Protein AF-A0A397F4G4-F1 (afdb_monomer_lite)

Organism: Aphanomyces astaci (NCBI:txid112090)

Structure (mmCIF, N/CA/C/O backbone):
data_AF-A0A397F4G4-F1
#
_entry.id   AF-A0A397F4G4-F1
#
loop_
_atom_site.group_PDB
_atom_site.id
_atom_site.type_symbol
_atom_site.label_atom_id
_atom_site.label_alt_id
_atom_site.label_comp_id
_atom_site.label_asym_id
_atom_site.label_entity_id
_atom_site.label_seq_id
_atom_site.pdbx_PDB_ins_code
_atom_site.Cartn_x
_atom_site.Cartn_y
_atom_site.Cartn_z
_atom_site.occupancy
_atom_site.B_iso_or_equiv
_atom_site.auth_seq_id
_atom_site.auth_comp_id
_atom_site.auth_asym_id
_atom_site.auth_atom_id
_atom_site.pdbx_PDB_model_num
ATOM 1 N N . MET A 1 1 ? -14.788 5.099 -4.971 1.00 50.16 1 MET A N 1
ATOM 2 C CA . MET A 1 1 ? -13.494 4.559 -4.481 1.00 50.16 1 MET A CA 1
ATOM 3 C C . MET A 1 1 ? -12.519 5.654 -4.069 1.00 50.16 1 MET A C 1
ATOM 5 O O . MET A 1 1 ? -11.729 5.388 -3.177 1.00 50.16 1 MET A O 1
ATOM 9 N N . GLU A 1 2 ? -12.604 6.871 -4.619 1.00 46.34 2 GLU A N 1
ATOM 10 C CA . GLU A 1 2 ? -11.791 8.020 -4.167 1.00 46.34 2 GLU A CA 1
ATOM 11 C C . GLU A 1 2 ? -12.052 8.409 -2.696 1.00 46.34 2 GLU A C 1
ATOM 13 O O . GLU A 1 2 ? -11.139 8.829 -2.002 1.00 46.34 2 GLU A O 1
ATOM 18 N N . CYS A 1 3 ? -13.251 8.142 -2.170 1.00 56.00 3 CYS A N 1
ATOM 19 C CA . CYS A 1 3 ? -13.603 8.295 -0.752 1.00 56.00 3 CYS A CA 1
ATOM 20 C C . CYS A 1 3 ? -13.056 7.193 0.183 1.00 56.00 3 CYS A C 1
ATOM 22 O O . CYS A 1 3 ? -13.098 7.357 1.397 1.00 56.00 3 CYS A O 1
ATOM 24 N N . GLY A 1 4 ? -12.541 6.079 -0.352 1.00 74.62 4 GLY A N 1
ATOM 25 C CA . GLY A 1 4 ? -12.019 4.970 0.459 1.00 74.62 4 GLY A CA 1
ATOM 26 C C . GLY A 1 4 ? -10.539 5.105 0.825 1.00 74.62 4 GLY A C 1
ATOM 27 O O . GLY A 1 4 ? -10.134 4.620 1.873 1.00 74.62 4 GLY A O 1
ATOM 28 N N . LEU A 1 5 ? -9.736 5.775 -0.012 1.00 79.94 5 LEU A N 1
ATOM 29 C CA . LEU A 1 5 ? -8.303 5.979 0.244 1.00 79.94 5 LEU A CA 1
ATOM 30 C C . LEU A 1 5 ? -8.038 6.822 1.505 1.00 79.94 5 LEU A C 1
ATOM 32 O O . LEU A 1 5 ? -7.226 6.380 2.313 1.00 79.94 5 LEU A O 1
ATOM 36 N N . PRO A 1 6 ? -8.749 7.947 1.745 1.00 80.25 6 PRO A N 1
ATOM 37 C CA . PRO A 1 6 ? -8.607 8.694 2.993 1.00 80.25 6 PRO A CA 1
ATOM 38 C C . PRO A 1 6 ? -8.931 7.847 4.224 1.00 80.25 6 PRO A C 1
ATOM 40 O O . PRO A 1 6 ? -8.197 7.892 5.201 1.00 80.25 6 PRO A O 1
ATOM 43 N N . ALA A 1 7 ? -9.983 7.022 4.164 1.00 79.94 7 ALA A N 1
ATOM 44 C CA . ALA A 1 7 ? -10.353 6.148 5.274 1.00 79.94 7 ALA A CA 1
ATOM 45 C C . ALA A 1 7 ? -9.263 5.104 5.566 1.00 79.94 7 ALA A C 1
ATOM 47 O O . ALA A 1 7 ? -8.901 4.905 6.721 1.00 79.94 7 ALA A O 1
ATOM 48 N N . VAL A 1 8 ? -8.698 4.479 4.525 1.00 81.19 8 VAL A N 1
ATOM 49 C CA . VAL A 1 8 ? -7.579 3.533 4.675 1.00 81.19 8 VAL A CA 1
ATOM 50 C C . VAL A 1 8 ? -6.356 4.219 5.281 1.00 81.19 8 VAL A C 1
ATOM 52 O O . VAL A 1 8 ? -5.734 3.647 6.172 1.00 81.19 8 VAL A O 1
ATOM 55 N N . LEU A 1 9 ? -6.036 5.438 4.840 1.00 79.81 9 LEU A N 1
ATOM 56 C CA . LEU A 1 9 ? -4.930 6.220 5.386 1.00 79.81 9 LEU A CA 1
ATOM 57 C C . LEU A 1 9 ? -5.156 6.559 6.864 1.00 79.81 9 LEU A C 1
ATOM 59 O O . LEU A 1 9 ? -4.291 6.293 7.689 1.00 79.81 9 LEU A O 1
ATOM 63 N N . THR A 1 10 ? -6.333 7.080 7.221 1.00 78.38 10 THR A N 1
ATOM 64 C CA . THR A 1 10 ? -6.679 7.387 8.616 1.00 78.38 10 THR A CA 1
ATOM 65 C C . THR A 1 10 ? -6.594 6.147 9.504 1.00 78.38 10 THR A C 1
ATOM 67 O O . THR A 1 10 ? -6.041 6.226 10.597 1.00 78.38 10 THR A O 1
ATOM 70 N N . CYS A 1 11 ? -7.074 4.993 9.030 1.00 76.50 11 CYS A N 1
ATOM 71 C CA . CYS A 1 11 ? -6.922 3.737 9.758 1.00 76.50 11 CYS A CA 1
ATOM 72 C C . CYS A 1 11 ? -5.447 3.348 9.920 1.00 76.50 11 CYS A C 1
ATOM 74 O O . CYS A 1 11 ? -5.043 2.996 11.020 1.00 76.50 11 CYS A O 1
ATOM 76 N N . ALA A 1 12 ? -4.637 3.428 8.861 1.00 76.19 12 ALA A N 1
ATOM 77 C CA . ALA A 1 12 ? -3.220 3.068 8.925 1.00 76.19 12 ALA A CA 1
ATOM 78 C C . ALA A 1 12 ? -2.439 3.950 9.915 1.00 76.19 12 ALA A C 1
ATOM 80 O O . ALA A 1 12 ? -1.654 3.433 10.701 1.00 76.19 12 ALA A O 1
ATOM 81 N N . VAL A 1 13 ? -2.720 5.256 9.945 1.00 77.81 13 VAL A N 1
ATOM 82 C CA . VAL A 1 13 ? -2.069 6.215 10.855 1.00 77.81 13 VAL A CA 1
ATOM 83 C C . VAL A 1 13 ? -2.443 5.978 12.326 1.00 77.81 13 VAL A C 1
ATOM 85 O O . VAL A 1 13 ? -1.653 6.268 13.223 1.00 77.81 13 VAL A O 1
ATOM 88 N N . GLN A 1 14 ? -3.645 5.463 12.597 1.00 75.88 14 GLN A N 1
ATOM 89 C CA . GLN A 1 14 ? -4.138 5.231 13.961 1.00 75.88 14 GLN A CA 1
ATOM 90 C C . GLN A 1 14 ? -3.729 3.870 14.540 1.00 75.88 14 GLN A C 1
ATOM 92 O O . GLN A 1 14 ? -3.771 3.690 15.757 1.00 75.88 14 GLN A O 1
ATOM 97 N N . VAL A 1 15 ? -3.346 2.907 13.697 1.00 75.00 15 VAL A N 1
ATOM 98 C CA . VAL A 1 15 ? -2.983 1.558 14.144 1.00 75.00 15 VAL A CA 1
ATOM 99 C C . VAL A 1 15 ? -1.581 1.556 14.750 1.00 75.00 15 VAL A C 1
ATOM 101 O O . VAL A 1 15 ? -0.611 1.992 14.135 1.00 75.00 15 VAL A O 1
ATOM 104 N N . HIS A 1 16 ? -1.453 1.012 15.962 1.00 68.44 16 HIS A N 1
ATOM 105 C CA . HIS A 1 16 ? -0.142 0.759 16.551 1.00 68.44 16 HIS A CA 1
ATOM 106 C C . HIS A 1 16 ? 0.529 -0.437 15.843 1.00 68.44 16 HIS A C 1
ATOM 108 O O . HIS A 1 16 ? -0.157 -1.429 15.578 1.00 68.44 16 HIS A O 1
ATOM 114 N N . PRO A 1 17 ? 1.855 -0.422 15.594 1.00 64.00 17 PRO A N 1
ATOM 115 C CA . PRO A 1 17 ? 2.548 -1.518 14.903 1.00 64.00 17 PRO A CA 1
ATOM 116 C C . PRO A 1 17 ? 2.319 -2.906 15.526 1.00 64.00 17 PRO A C 1
ATOM 118 O O . PRO A 1 17 ? 2.324 -3.912 14.828 1.00 64.00 17 PRO A O 1
ATOM 121 N N . GLU A 1 18 ? 2.063 -2.968 16.835 1.00 61.56 18 GLU A N 1
ATOM 122 C CA . GLU A 1 18 ? 1.803 -4.217 17.568 1.00 61.56 18 GLU A CA 1
ATOM 123 C C . GLU A 1 18 ? 0.455 -4.881 17.248 1.00 61.56 18 GLU A C 1
ATOM 125 O O . GLU A 1 18 ? 0.280 -6.066 17.519 1.00 61.56 18 GLU A O 1
ATOM 130 N N . GLN A 1 19 ? -0.502 -4.134 16.697 1.00 68.19 19 GLN A N 1
ATOM 131 C CA . GLN A 1 19 ? -1.825 -4.642 16.317 1.00 68.19 19 GLN A CA 1
ATOM 132 C C . GLN A 1 19 ? -1.942 -4.898 14.815 1.00 68.19 19 GLN A C 1
ATOM 134 O O . GLN A 1 19 ? -2.990 -5.325 14.324 1.00 68.19 19 GLN A O 1
ATOM 139 N N . TRP A 1 20 ? -0.881 -4.605 14.068 1.00 79.38 20 TRP A N 1
ATOM 140 C CA . TRP A 1 20 ? -0.893 -4.734 12.630 1.00 79.38 20 TRP A CA 1
ATOM 141 C C . TRP A 1 20 ? -0.901 -6.204 12.200 1.00 79.38 20 TRP A C 1
ATOM 143 O O . TRP A 1 20 ? -0.151 -7.035 12.708 1.00 79.38 20 TRP A O 1
ATOM 153 N N . ASN A 1 21 ? -1.741 -6.518 11.213 1.00 80.38 21 ASN A N 1
ATOM 154 C CA . ASN A 1 21 ? -1.788 -7.832 10.587 1.00 80.38 21 ASN A CA 1
ATOM 155 C C . ASN A 1 21 ? -1.334 -7.726 9.127 1.00 80.38 21 ASN A C 1
ATOM 157 O O . ASN A 1 21 ? -2.048 -7.173 8.288 1.00 80.38 21 ASN A O 1
ATOM 161 N N . ASN A 1 22 ? -0.191 -8.332 8.798 1.00 79.12 22 ASN A N 1
ATOM 162 C CA . ASN A 1 22 ? 0.375 -8.312 7.445 1.00 79.12 22 ASN A CA 1
ATOM 163 C C . ASN A 1 22 ? -0.573 -8.881 6.373 1.00 79.12 22 ASN A C 1
ATOM 165 O O . ASN A 1 22 ? -0.490 -8.489 5.209 1.00 79.12 22 ASN A O 1
ATOM 169 N N . ALA A 1 23 ? -1.535 -9.738 6.736 1.00 81.19 23 ALA A N 1
ATOM 170 C CA . ALA A 1 23 ? -2.541 -10.240 5.796 1.00 81.19 23 ALA A CA 1
ATOM 171 C C . ALA A 1 23 ? -3.415 -9.120 5.191 1.00 81.19 23 ALA A C 1
ATOM 173 O O . ALA A 1 23 ? -4.003 -9.302 4.120 1.00 81.19 23 ALA A O 1
ATOM 174 N N . ILE A 1 24 ? -3.493 -7.953 5.843 1.00 85.56 24 ILE A N 1
ATOM 175 C CA . ILE A 1 24 ? -4.187 -6.764 5.331 1.00 85.56 24 ILE A CA 1
ATOM 176 C C . ILE A 1 24 ? -3.505 -6.251 4.057 1.00 85.56 24 ILE A C 1
ATOM 178 O O . ILE A 1 24 ? -4.199 -5.861 3.113 1.00 85.56 24 ILE A O 1
ATOM 182 N N . VAL A 1 25 ? -2.171 -6.330 3.978 1.00 86.50 25 VAL A N 1
ATOM 183 C CA . VAL A 1 25 ? -1.382 -5.873 2.823 1.00 86.50 25 VAL A CA 1
ATOM 184 C C . VAL A 1 25 ? -1.854 -6.568 1.551 1.00 86.50 25 VAL A C 1
ATOM 186 O O . VAL A 1 25 ? -2.251 -5.898 0.602 1.00 86.50 25 VAL A O 1
ATOM 189 N N . GLY A 1 26 ? -1.923 -7.902 1.556 1.00 84.56 26 GLY A N 1
ATOM 190 C CA . GLY A 1 26 ? -2.332 -8.689 0.387 1.00 84.56 26 GLY A CA 1
ATOM 191 C C . GLY A 1 26 ? -3.776 -8.446 -0.072 1.00 84.56 26 GLY A C 1
ATOM 192 O O . GLY A 1 26 ? -4.110 -8.718 -1.222 1.00 84.56 26 GLY A O 1
ATOM 193 N N . ARG A 1 27 ? -4.643 -7.907 0.794 1.00 85.88 27 ARG A N 1
ATOM 194 C CA . ARG A 1 27 ? -6.055 -7.628 0.472 1.00 85.88 27 ARG A CA 1
ATOM 195 C C . ARG A 1 27 ? -6.279 -6.193 0.003 1.00 85.88 27 ARG A C 1
ATOM 197 O O . ARG A 1 27 ? -7.068 -5.957 -0.915 1.00 85.88 27 ARG A O 1
ATOM 204 N N . VAL A 1 28 ? -5.624 -5.238 0.661 1.00 90.06 28 VAL A N 1
ATOM 205 C CA . VAL A 1 28 ? -5.865 -3.802 0.477 1.00 90.06 28 VAL A CA 1
ATOM 206 C C . VAL A 1 28 ? -4.908 -3.219 -0.553 1.00 90.06 28 VAL A C 1
ATOM 208 O O . VAL A 1 28 ? -5.348 -2.560 -1.497 1.00 90.06 28 VAL A O 1
ATOM 211 N N . LEU A 1 29 ? -3.613 -3.502 -0.424 1.00 91.06 29 LEU A N 1
ATOM 212 C CA . LEU A 1 29 ? -2.579 -2.818 -1.189 1.00 91.06 29 LEU A CA 1
ATOM 213 C C . LEU A 1 29 ? -2.655 -3.076 -2.708 1.00 91.06 29 LEU A C 1
ATOM 215 O O . LEU A 1 29 ? -2.541 -2.107 -3.458 1.00 91.06 29 LEU A O 1
ATOM 219 N N . PRO A 1 30 ? -2.967 -4.291 -3.214 1.00 91.94 30 PRO A N 1
ATOM 220 C CA . PRO A 1 30 ? -3.159 -4.495 -4.653 1.00 91.94 30 PRO A CA 1
ATOM 221 C C . PRO A 1 30 ? -4.276 -3.628 -5.246 1.00 91.94 30 PRO A C 1
ATOM 223 O O . PRO A 1 30 ? -4.178 -3.166 -6.382 1.00 91.94 30 PRO A O 1
ATOM 226 N N . ARG A 1 31 ? -5.339 -3.359 -4.472 1.00 90.88 31 ARG A N 1
ATOM 227 C CA . ARG A 1 31 ? -6.442 -2.485 -4.902 1.00 90.88 31 ARG A CA 1
ATOM 228 C C . ARG A 1 31 ? -6.028 -1.016 -4.897 1.00 90.88 31 ARG A C 1
ATOM 230 O O . ARG A 1 31 ? -6.451 -0.276 -5.784 1.00 90.88 31 ARG A O 1
ATOM 237 N N . VAL A 1 32 ? -5.213 -0.606 -3.923 1.00 91.69 32 VAL A N 1
ATOM 238 C CA . VAL A 1 32 ? -4.615 0.738 -3.865 1.00 91.69 32 VAL A CA 1
ATOM 239 C C . VAL A 1 32 ? -3.704 0.959 -5.073 1.00 91.69 32 VAL A C 1
ATOM 241 O O . VAL A 1 32 ? -3.843 1.969 -5.754 1.00 91.69 32 VAL A O 1
ATOM 244 N N . VAL A 1 33 ? -2.862 -0.015 -5.418 1.00 92.75 33 VAL A N 1
ATOM 245 C CA . VAL A 1 33 ? -1.978 0.057 -6.589 1.00 92.75 33 VAL A CA 1
ATOM 246 C C . VAL A 1 33 ? -2.772 0.095 -7.898 1.00 92.75 33 VAL A C 1
ATOM 248 O O . VAL A 1 33 ? -2.557 0.982 -8.718 1.00 92.75 33 VAL A O 1
ATOM 251 N N . ASP A 1 34 ? -3.727 -0.813 -8.112 1.00 89.38 34 ASP A N 1
ATOM 252 C CA . ASP A 1 34 ? -4.450 -0.867 -9.391 1.00 89.38 34 ASP A CA 1
ATOM 253 C C . ASP A 1 34 ? -5.370 0.346 -9.611 1.00 89.38 34 ASP A C 1
ATOM 255 O O . ASP A 1 34 ? -5.479 0.865 -10.727 1.00 89.38 34 ASP A O 1
ATOM 259 N N . LYS A 1 35 ? -6.040 0.812 -8.547 1.00 89.12 35 LYS A N 1
ATOM 260 C CA . LYS A 1 35 ? -7.064 1.863 -8.645 1.00 89.12 35 LYS A CA 1
ATOM 261 C C . LYS A 1 35 ? -6.567 3.232 -8.206 1.00 89.12 35 LYS A C 1
ATOM 263 O O . LYS A 1 35 ? -6.831 4.201 -8.914 1.00 89.12 35 LYS A O 1
ATOM 268 N N . GLY A 1 36 ? -5.833 3.315 -7.102 1.00 89.88 36 GLY A N 1
ATOM 269 C CA . GLY A 1 36 ? -5.273 4.565 -6.580 1.00 89.88 36 GLY A CA 1
ATOM 270 C C . GLY A 1 36 ? -4.274 5.191 -7.548 1.00 89.88 36 GLY A C 1
ATOM 271 O O . GLY A 1 36 ? -4.475 6.326 -7.970 1.00 89.88 36 GLY A O 1
ATOM 272 N N . PHE A 1 37 ? -3.286 4.426 -8.025 1.00 92.19 37 PHE A N 1
ATOM 273 C CA . PHE A 1 37 ? -2.294 4.938 -8.986 1.00 92.19 37 PHE A CA 1
ATOM 274 C C . PHE A 1 37 ? -2.873 5.229 -10.377 1.00 92.19 37 PHE A C 1
ATOM 276 O O . PHE A 1 37 ? -2.356 6.061 -11.124 1.00 92.19 37 PHE A O 1
ATOM 283 N N . SER A 1 38 ? -3.994 4.601 -10.735 1.00 90.25 38 SER A N 1
ATOM 284 C CA . SER A 1 38 ? -4.717 4.962 -11.959 1.00 90.25 38 SER A CA 1
ATOM 285 C C . SER A 1 38 ? -5.524 6.266 -11.828 1.00 90.25 38 SER A C 1
ATOM 287 O O . SER A 1 38 ? -5.839 6.890 -12.845 1.00 90.25 38 SER A O 1
ATOM 289 N N . GLY A 1 39 ? -5.812 6.704 -10.596 1.00 88.00 39 GLY A N 1
ATOM 290 C CA . GLY A 1 39 ? -6.693 7.824 -10.265 1.00 88.00 39 GLY A CA 1
ATOM 291 C C . GLY A 1 39 ? -6.145 9.214 -10.599 1.00 88.00 39 GLY A C 1
ATOM 292 O O . GLY A 1 39 ? -5.094 9.382 -11.224 1.00 88.00 39 GLY A O 1
ATOM 293 N N . ARG A 1 40 ? -6.891 10.253 -10.213 1.00 89.62 40 ARG A N 1
ATOM 294 C CA . ARG A 1 40 ? -6.460 11.657 -10.355 1.00 89.62 40 ARG A CA 1
ATOM 295 C C . ARG A 1 40 ? -5.262 11.954 -9.437 1.00 89.62 40 ARG A C 1
ATOM 297 O O . ARG A 1 40 ? -5.101 11.240 -8.452 1.00 89.62 40 ARG A O 1
ATOM 304 N N . PRO A 1 41 ? -4.460 13.008 -9.687 1.00 90.06 41 PRO A N 1
ATOM 305 C CA . PRO A 1 41 ? -3.280 13.320 -8.871 1.00 90.06 41 PRO A CA 1
ATOM 306 C C . PRO A 1 41 ? -3.530 13.319 -7.354 1.00 90.06 41 PRO A C 1
ATOM 308 O O . PRO A 1 41 ? -2.757 12.722 -6.620 1.00 90.06 41 PRO A O 1
ATOM 311 N N . GLY A 1 42 ? -4.659 13.862 -6.881 1.00 88.56 42 GLY A N 1
ATOM 312 C CA . GLY A 1 42 ? -5.009 13.805 -5.453 1.00 88.56 42 GLY A CA 1
ATOM 313 C C . GLY A 1 42 ? -5.192 12.380 -4.907 1.00 88.56 42 GLY A C 1
ATOM 314 O O . GLY A 1 42 ? -4.762 12.087 -3.798 1.00 88.56 42 GLY A O 1
ATOM 315 N N . ALA A 1 43 ? -5.769 11.468 -5.695 1.00 88.56 43 ALA A N 1
ATOM 316 C CA . ALA A 1 43 ? -5.905 10.060 -5.318 1.00 88.56 43 ALA A CA 1
ATOM 317 C C . ALA A 1 43 ? -4.566 9.307 -5.383 1.00 88.56 43 ALA A C 1
ATOM 319 O O . ALA A 1 43 ? -4.343 8.399 -4.586 1.00 88.56 43 ALA A O 1
ATOM 320 N N . VAL A 1 44 ? -3.679 9.689 -6.309 1.00 91.19 44 VAL A N 1
ATOM 321 C CA . VAL A 1 44 ? -2.322 9.134 -6.401 1.00 91.19 44 VAL A CA 1
ATOM 322 C C . VAL A 1 44 ? -1.508 9.523 -5.169 1.00 91.19 44 VAL A C 1
ATOM 324 O O . VAL A 1 44 ? -0.939 8.637 -4.547 1.00 91.19 44 VAL A O 1
ATOM 327 N N . ASN A 1 45 ? -1.533 10.795 -4.762 1.00 90.44 45 ASN A N 1
ATOM 328 C CA . ASN A 1 45 ? -0.814 11.267 -3.574 1.00 90.44 45 ASN A CA 1
ATOM 329 C C . ASN A 1 45 ? -1.257 10.513 -2.311 1.00 90.44 45 ASN A C 1
ATOM 331 O O . ASN A 1 45 ? -0.426 9.999 -1.573 1.00 90.44 45 ASN A O 1
ATOM 335 N N . LEU A 1 46 ? -2.571 10.352 -2.113 1.00 88.62 46 LEU A N 1
ATOM 336 C CA . LEU A 1 46 ? -3.103 9.562 -0.997 1.00 88.62 46 LEU A CA 1
ATOM 337 C C . LEU A 1 46 ? -2.677 8.090 -1.069 1.00 88.62 46 LEU A C 1
ATOM 339 O O . LEU A 1 46 ? -2.413 7.468 -0.046 1.00 88.62 46 LEU A O 1
ATOM 343 N N . ALA A 1 47 ? -2.621 7.506 -2.267 1.00 91.69 47 ALA A N 1
ATOM 344 C CA . ALA A 1 47 ? -2.158 6.133 -2.440 1.00 91.69 47 ALA A CA 1
ATOM 345 C C . ALA A 1 47 ? -0.660 5.984 -2.118 1.00 91.69 47 ALA A C 1
ATOM 347 O O . ALA A 1 47 ? -0.270 4.977 -1.531 1.00 91.69 47 ALA A O 1
ATOM 348 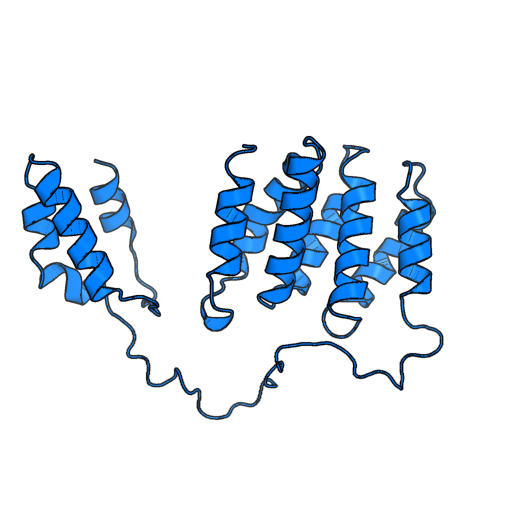N N . GLU A 1 48 ? 0.166 6.973 -2.467 1.00 90.38 48 GLU A N 1
ATOM 349 C CA . GLU A 1 48 ? 1.587 7.010 -2.103 1.00 90.38 48 GLU A CA 1
ATOM 350 C C . GLU A 1 48 ? 1.781 7.158 -0.586 1.00 90.38 48 GLU A C 1
ATOM 352 O O . GLU A 1 48 ? 2.599 6.443 -0.010 1.00 90.38 48 GLU A O 1
ATOM 357 N N . GLU A 1 49 ? 0.986 8.000 0.080 1.00 88.94 49 GLU A N 1
ATOM 358 C CA . GLU A 1 49 ? 0.988 8.122 1.546 1.00 88.94 49 GLU A CA 1
ATOM 359 C C . GLU A 1 49 ? 0.600 6.801 2.224 1.00 88.94 49 GLU A C 1
ATOM 361 O O . GLU A 1 49 ? 1.308 6.332 3.111 1.00 88.94 49 GLU A O 1
ATOM 366 N N . VAL A 1 50 ? -0.457 6.130 1.748 1.00 90.56 50 VAL A N 1
ATOM 367 C CA . VAL A 1 50 ? -0.858 4.806 2.259 1.00 90.56 50 VAL A CA 1
ATOM 368 C C . VAL A 1 50 ? 0.277 3.786 2.127 1.00 90.56 50 VAL A C 1
ATOM 370 O O . VAL A 1 50 ? 0.493 2.987 3.036 1.00 90.56 50 VAL A O 1
ATOM 373 N N . VAL A 1 51 ? 1.019 3.803 1.015 1.00 90.88 51 VAL A N 1
ATOM 374 C CA . VAL A 1 51 ? 2.175 2.917 0.818 1.00 90.88 51 VAL A CA 1
ATOM 375 C C . VAL A 1 51 ? 3.260 3.182 1.864 1.00 90.88 51 VAL A C 1
ATOM 377 O O . VAL A 1 51 ? 3.780 2.227 2.442 1.00 90.88 51 VAL A O 1
ATOM 380 N N . LEU A 1 52 ? 3.594 4.448 2.123 1.00 87.56 52 LEU A N 1
ATOM 381 C CA . LEU A 1 52 ? 4.604 4.813 3.118 1.00 87.56 52 LEU A CA 1
ATOM 382 C C . LEU A 1 52 ? 4.182 4.389 4.530 1.00 87.56 52 LEU A C 1
ATOM 384 O O . LEU A 1 52 ? 4.985 3.791 5.245 1.00 87.56 52 LEU A O 1
ATOM 388 N N . GLU A 1 53 ? 2.918 4.600 4.898 1.00 85.44 53 GLU A N 1
ATOM 389 C CA . GLU A 1 53 ? 2.387 4.175 6.198 1.00 85.44 53 GLU A CA 1
ATOM 390 C C . GLU A 1 53 ? 2.406 2.647 6.366 1.00 85.44 53 GLU A C 1
ATOM 392 O O . GLU A 1 53 ? 2.769 2.131 7.421 1.00 85.44 53 GLU A O 1
ATOM 397 N N . PHE A 1 54 ? 2.107 1.878 5.315 1.00 87.06 54 PHE A N 1
ATOM 398 C CA . PHE A 1 54 ? 2.175 0.411 5.378 1.00 87.06 54 PHE A CA 1
ATOM 399 C C . PHE A 1 54 ? 3.610 -0.100 5.590 1.00 87.06 54 PHE A C 1
ATOM 401 O O . PHE A 1 54 ? 3.823 -1.105 6.277 1.00 87.06 54 PHE A O 1
ATOM 408 N N . VAL A 1 55 ? 4.611 0.584 5.027 1.00 84.94 55 VAL A N 1
ATOM 409 C CA . VAL A 1 55 ? 6.025 0.285 5.301 1.00 84.94 55 VAL A CA 1
ATOM 410 C C . VAL A 1 55 ? 6.391 0.671 6.737 1.00 84.94 55 VAL A C 1
ATOM 412 O O . VAL A 1 55 ? 7.092 -0.094 7.404 1.00 84.94 55 VAL A O 1
ATOM 415 N N . HIS A 1 56 ? 5.873 1.802 7.227 1.00 81.25 56 HIS A N 1
ATOM 416 C CA . HIS A 1 56 ? 6.066 2.281 8.599 1.00 81.25 56 HIS A CA 1
ATOM 417 C C . HIS A 1 56 ? 5.507 1.312 9.653 1.00 81.25 56 HIS A C 1
ATOM 419 O O . HIS A 1 56 ? 6.148 1.080 10.675 1.00 81.25 56 HIS A O 1
ATOM 425 N N . LEU A 1 57 ? 4.384 0.644 9.372 1.00 78.81 57 LEU A N 1
ATOM 426 C CA . LEU A 1 57 ? 3.785 -0.411 10.212 1.00 78.81 57 LEU A CA 1
ATOM 427 C C . LEU A 1 57 ? 4.543 -1.760 10.162 1.00 78.81 57 LEU A C 1
ATOM 429 O O . LEU A 1 57 ? 3.980 -2.817 10.438 1.00 78.81 57 LEU A O 1
ATOM 433 N N . CYS A 1 58 ? 5.829 -1.746 9.799 1.00 68.12 58 CYS A N 1
ATOM 434 C CA . CYS A 1 58 ? 6.722 -2.908 9.718 1.00 68.12 58 CYS A CA 1
ATOM 435 C C . CYS A 1 58 ? 6.364 -3.966 8.653 1.00 68.12 58 CYS A C 1
ATOM 437 O O . CYS A 1 58 ? 6.908 -5.071 8.671 1.00 68.12 58 CYS A O 1
ATOM 439 N N . SER A 1 59 ? 5.535 -3.634 7.658 1.00 75.12 59 SER A N 1
ATOM 440 C CA . SER A 1 59 ? 5.191 -4.527 6.535 1.00 75.12 59 SER A CA 1
ATOM 441 C C . SER A 1 59 ? 5.949 -4.225 5.245 1.00 75.12 59 SER A C 1
ATOM 443 O O . SER A 1 59 ? 5.415 -4.343 4.140 1.00 75.12 59 SER A O 1
ATOM 445 N N . ALA A 1 60 ? 7.221 -3.845 5.362 1.00 81.69 60 ALA A N 1
ATOM 446 C CA . ALA A 1 60 ? 8.038 -3.442 4.222 1.00 81.69 60 ALA A CA 1
ATOM 447 C C . ALA A 1 60 ? 8.174 -4.544 3.158 1.00 81.69 60 ALA A C 1
ATOM 449 O O . ALA A 1 60 ? 8.034 -4.274 1.968 1.00 81.69 60 ALA A O 1
ATOM 450 N N . LYS A 1 61 ? 8.405 -5.799 3.565 1.00 83.94 61 LYS A N 1
ATOM 451 C CA . LYS A 1 61 ? 8.605 -6.918 2.627 1.00 83.94 61 LYS A CA 1
ATOM 452 C C . LYS A 1 61 ? 7.374 -7.165 1.754 1.00 83.94 61 LYS A C 1
ATOM 454 O O . LYS A 1 61 ? 7.494 -7.190 0.531 1.00 83.94 61 LYS A O 1
ATOM 459 N N . ASP A 1 62 ? 6.208 -7.287 2.382 1.00 87.94 62 ASP A N 1
ATOM 460 C CA . ASP A 1 62 ? 4.944 -7.569 1.697 1.00 87.94 62 ASP A CA 1
ATOM 461 C C . ASP A 1 62 ? 4.502 -6.376 0.840 1.00 87.94 62 ASP A C 1
ATOM 463 O O . ASP A 1 62 ? 4.071 -6.539 -0.301 1.00 87.94 62 ASP A O 1
ATOM 467 N N . THR A 1 63 ? 4.688 -5.158 1.355 1.00 90.62 63 THR A N 1
ATOM 468 C CA . THR A 1 63 ? 4.354 -3.917 0.642 1.00 90.62 63 THR A CA 1
ATOM 469 C C . THR A 1 63 ? 5.186 -3.760 -0.626 1.00 90.62 63 THR A C 1
ATOM 471 O O . THR A 1 63 ? 4.652 -3.512 -1.707 1.00 90.62 63 THR A O 1
ATOM 474 N N . ILE A 1 64 ? 6.498 -3.980 -0.524 1.00 90.69 64 ILE A N 1
ATOM 475 C CA . ILE A 1 64 ? 7.413 -3.885 -1.663 1.00 90.69 64 ILE A CA 1
ATOM 476 C C . ILE A 1 64 ? 7.155 -5.013 -2.666 1.00 90.69 64 ILE A C 1
ATOM 478 O O . ILE A 1 64 ? 7.201 -4.762 -3.867 1.00 90.69 64 ILE A O 1
ATOM 482 N N . ALA A 1 65 ? 6.803 -6.221 -2.217 1.00 91.38 65 ALA A N 1
ATOM 483 C CA . ALA A 1 65 ? 6.418 -7.310 -3.115 1.00 91.38 65 ALA A CA 1
ATOM 484 C C . ALA A 1 65 ? 5.190 -6.949 -3.973 1.00 91.38 65 ALA A C 1
ATOM 486 O O . ALA A 1 65 ? 5.208 -7.152 -5.187 1.00 91.38 65 ALA A O 1
ATOM 487 N N . VAL A 1 66 ? 4.158 -6.342 -3.376 1.00 92.69 66 VAL A N 1
ATOM 488 C CA . VAL A 1 66 ? 2.969 -5.876 -4.114 1.00 92.69 66 VAL A CA 1
ATOM 489 C C . VAL A 1 66 ? 3.320 -4.767 -5.109 1.00 92.69 66 VAL A C 1
ATOM 491 O O . VAL A 1 66 ? 2.803 -4.761 -6.225 1.00 92.69 66 VAL A O 1
ATOM 494 N N . LEU A 1 67 ? 4.208 -3.836 -4.747 1.00 92.75 67 LEU A N 1
ATOM 495 C CA . LEU A 1 67 ? 4.650 -2.776 -5.661 1.00 92.75 67 LEU A CA 1
ATOM 496 C C . LEU A 1 67 ? 5.485 -3.318 -6.827 1.00 92.75 67 LEU A C 1
ATOM 498 O O . LEU A 1 67 ? 5.336 -2.843 -7.951 1.00 92.75 67 LEU A O 1
ATOM 502 N N . LEU A 1 68 ? 6.333 -4.322 -6.586 1.00 91.44 68 LEU A N 1
ATOM 503 C CA . LEU A 1 68 ? 7.101 -4.992 -7.639 1.00 91.44 68 LEU A CA 1
ATOM 504 C C . LEU A 1 68 ? 6.171 -5.715 -8.618 1.00 91.44 68 LEU A C 1
ATOM 506 O O . LEU A 1 68 ? 6.349 -5.586 -9.826 1.00 91.44 68 LEU A O 1
ATOM 510 N N . GLU A 1 69 ? 5.123 -6.376 -8.133 1.00 91.62 69 GLU A N 1
ATOM 511 C CA . GLU A 1 69 ? 4.093 -6.940 -9.011 1.00 91.62 69 GLU A CA 1
ATOM 512 C C . GLU A 1 69 ? 3.331 -5.839 -9.773 1.00 91.62 69 GLU A C 1
ATOM 514 O O . GLU A 1 69 ? 3.109 -5.924 -10.981 1.00 91.62 69 GLU A O 1
ATOM 519 N N . GLY A 1 70 ? 3.023 -4.727 -9.101 1.00 89.38 70 GLY A N 1
ATOM 520 C CA . GLY A 1 70 ? 2.442 -3.531 -9.714 1.00 89.38 70 GLY A CA 1
ATOM 521 C C . GLY A 1 70 ? 3.297 -2.927 -10.835 1.00 89.38 70 GLY A C 1
ATOM 522 O O . GLY A 1 70 ? 2.753 -2.409 -11.809 1.00 89.38 70 GLY A O 1
ATOM 523 N N . SER A 1 71 ? 4.624 -3.066 -10.763 1.00 88.00 71 SER A N 1
ATOM 524 C CA . SER A 1 71 ? 5.564 -2.631 -11.807 1.00 88.00 71 SER A CA 1
ATOM 525 C C . SER A 1 71 ? 5.532 -3.499 -13.078 1.00 88.00 71 SER A C 1
ATOM 527 O O . SER A 1 71 ? 6.181 -3.177 -14.072 1.00 88.00 71 SER A O 1
ATOM 529 N N . ARG A 1 72 ? 4.737 -4.576 -13.078 1.00 85.88 72 ARG A N 1
ATOM 530 C CA . ARG A 1 72 ? 4.460 -5.448 -14.232 1.00 85.88 72 ARG A CA 1
ATOM 531 C C . ARG A 1 72 ? 3.005 -5.337 -14.714 1.00 85.88 72 ARG A C 1
ATOM 533 O O . ARG A 1 72 ? 2.575 -6.086 -15.590 1.00 85.88 72 ARG A O 1
ATOM 540 N N . ASN A 1 73 ? 2.232 -4.399 -14.162 1.00 86.38 73 ASN A N 1
ATOM 541 C CA . ASN A 1 73 ? 0.836 -4.169 -14.529 1.00 86.38 73 ASN A CA 1
ATOM 542 C C . ASN A 1 73 ? 0.677 -3.766 -16.017 1.00 86.38 73 ASN A C 1
ATOM 544 O O . ASN A 1 73 ? 1.493 -3.064 -16.606 1.00 86.38 73 ASN A O 1
ATOM 548 N N . LYS A 1 74 ? -0.432 -4.163 -16.647 1.00 84.19 74 LYS A N 1
ATOM 549 C CA . LYS A 1 74 ? -0.746 -3.799 -18.042 1.00 84.19 74 LYS A CA 1
ATOM 550 C C . LYS A 1 74 ? -1.046 -2.303 -18.230 1.00 84.19 74 LYS A C 1
ATOM 552 O O . LYS A 1 74 ? -1.096 -1.824 -19.359 1.00 84.19 74 LYS A O 1
ATOM 557 N N . ARG A 1 75 ? -1.284 -1.558 -17.144 1.00 84.19 75 ARG A N 1
ATOM 558 C CA . ARG A 1 75 ? -1.607 -0.125 -17.166 1.00 84.19 75 ARG A CA 1
ATOM 559 C C . ARG A 1 75 ? -0.329 0.727 -17.132 1.00 84.19 75 ARG A C 1
ATOM 561 O O . ARG A 1 75 ? 0.317 0.794 -16.085 1.00 84.19 75 ARG A O 1
ATOM 568 N N . PRO A 1 76 ? -0.007 1.485 -18.197 1.00 84.25 76 PRO A N 1
ATOM 569 C CA . PRO A 1 76 ? 1.266 2.205 -18.303 1.00 84.25 76 PRO A CA 1
ATOM 570 C C . PRO A 1 76 ? 1.430 3.333 -17.275 1.00 84.25 76 PRO A C 1
ATOM 572 O O . PRO A 1 76 ? 2.550 3.738 -16.997 1.00 84.25 76 PRO A O 1
ATOM 575 N N . LYS A 1 77 ? 0.334 3.835 -16.689 1.00 89.62 77 LYS A N 1
ATOM 576 C CA . LYS A 1 77 ? 0.367 4.862 -15.635 1.00 89.62 77 LYS A CA 1
ATOM 577 C C . LYS A 1 77 ? 0.750 4.301 -14.259 1.00 89.62 77 LYS A C 1
ATOM 579 O O . LYS A 1 77 ? 1.376 5.003 -13.478 1.00 89.62 77 LYS A O 1
ATOM 584 N N . VAL A 1 78 ? 0.388 3.049 -13.972 1.00 91.88 78 VAL A N 1
ATOM 585 C CA . VAL A 1 78 ? 0.618 2.407 -12.664 1.00 91.88 78 VAL A CA 1
ATOM 586 C C . VAL A 1 78 ? 2.098 2.064 -12.487 1.00 91.88 78 VAL A C 1
ATOM 588 O O . VAL A 1 78 ? 2.673 2.320 -11.436 1.00 91.88 78 VAL A O 1
ATOM 591 N N . LEU A 1 79 ? 2.731 1.569 -13.550 1.00 91.44 79 LEU A N 1
ATOM 592 C CA . LEU A 1 79 ? 4.142 1.179 -13.592 1.00 91.44 79 LEU A CA 1
ATOM 593 C C . LEU A 1 79 ? 5.130 2.213 -13.026 1.00 91.44 79 LEU A C 1
ATOM 595 O O . LEU A 1 79 ? 5.841 1.890 -12.072 1.00 91.44 79 LEU A O 1
ATOM 599 N N . PRO A 1 80 ? 5.214 3.440 -13.579 1.00 91.94 80 PRO A N 1
ATOM 600 C CA . PRO A 1 80 ? 6.175 4.431 -13.109 1.00 91.94 80 PRO A CA 1
ATOM 601 C C . PRO A 1 80 ? 5.893 4.877 -11.675 1.00 91.94 80 PRO A C 1
ATOM 603 O O . PRO A 1 80 ? 6.850 5.222 -10.981 1.00 91.94 80 PRO A O 1
ATOM 606 N N . LEU A 1 81 ? 4.626 4.823 -11.241 1.00 94.31 81 LEU A N 1
ATOM 607 C CA . LEU A 1 81 ? 4.203 5.147 -9.879 1.00 94.31 81 LEU A CA 1
ATOM 608 C C . LEU A 1 81 ? 4.637 4.069 -8.882 1.00 94.31 81 LEU A C 1
ATOM 610 O O . LEU A 1 81 ? 5.190 4.390 -7.842 1.00 94.31 81 LEU A O 1
ATOM 614 N N . CYS A 1 82 ? 4.522 2.783 -9.222 1.00 93.88 82 CYS A N 1
ATOM 615 C CA . CYS A 1 82 ? 5.063 1.716 -8.377 1.00 93.88 82 CYS A CA 1
ATOM 616 C C . CYS A 1 82 ? 6.575 1.867 -8.161 1.00 93.88 82 CYS A C 1
ATOM 618 O O . CYS A 1 82 ? 7.057 1.743 -7.036 1.00 93.88 82 CYS A O 1
ATOM 620 N N . VAL A 1 83 ? 7.326 2.175 -9.224 1.00 92.06 83 VAL A N 1
ATOM 621 C CA . VAL A 1 83 ? 8.781 2.375 -9.127 1.00 92.06 83 VAL A CA 1
ATOM 622 C C . VAL A 1 83 ? 9.121 3.656 -8.354 1.00 92.06 83 VAL A C 1
ATOM 624 O O . VAL A 1 83 ? 10.061 3.642 -7.559 1.00 92.06 83 VAL A O 1
ATOM 627 N N . SER A 1 84 ? 8.362 4.749 -8.523 1.00 92.44 84 SER A N 1
ATOM 628 C CA . SER A 1 84 ? 8.567 5.970 -7.726 1.00 92.44 84 SER A CA 1
ATOM 629 C C . SER A 1 84 ? 8.218 5.771 -6.254 1.00 92.44 84 SER A C 1
ATOM 631 O O . SER A 1 84 ? 8.952 6.266 -5.405 1.00 92.44 84 SER A O 1
ATOM 633 N N . SER A 1 85 ? 7.172 5.007 -5.927 1.00 92.88 85 SER A N 1
ATOM 634 C CA . SER A 1 85 ? 6.830 4.681 -4.540 1.00 92.88 85 SER A CA 1
ATOM 635 C C . SER A 1 85 ? 7.897 3.805 -3.880 1.00 92.88 85 SER A C 1
ATOM 637 O O . SER A 1 85 ? 8.249 4.049 -2.729 1.00 92.88 85 SER A O 1
ATOM 639 N N . ILE A 1 86 ? 8.480 2.835 -4.601 1.00 90.88 86 ILE A N 1
ATOM 640 C CA . ILE A 1 86 ? 9.626 2.057 -4.094 1.00 90.88 86 ILE A CA 1
ATOM 641 C C . ILE A 1 86 ? 10.810 2.991 -3.807 1.00 90.88 86 ILE A C 1
ATOM 643 O O . ILE A 1 86 ? 11.404 2.905 -2.735 1.00 90.88 86 ILE A O 1
ATOM 647 N N . LEU A 1 87 ? 11.123 3.919 -4.718 1.00 87.56 87 LEU A N 1
ATOM 648 C CA . LEU A 1 87 ? 12.163 4.932 -4.508 1.00 87.56 87 LEU A CA 1
ATOM 649 C C . LEU A 1 87 ? 11.877 5.810 -3.282 1.00 87.56 87 LEU A C 1
ATOM 651 O O . LEU A 1 87 ? 12.771 6.037 -2.473 1.00 87.56 87 LEU A O 1
ATOM 655 N N . ALA A 1 88 ? 10.636 6.266 -3.106 1.00 88.19 88 ALA A N 1
ATOM 656 C CA . ALA A 1 88 ? 10.229 7.034 -1.933 1.00 88.19 88 ALA A CA 1
ATOM 657 C C . ALA A 1 88 ? 10.415 6.232 -0.633 1.00 88.19 88 ALA A C 1
ATOM 659 O O . ALA A 1 88 ? 10.926 6.771 0.345 1.00 88.19 88 ALA A O 1
ATOM 660 N N . CYS A 1 89 ? 10.105 4.932 -0.639 1.00 85.50 89 CYS A N 1
ATOM 661 C CA . CYS A 1 89 ? 10.360 4.051 0.501 1.00 85.50 89 CYS A CA 1
ATOM 662 C C . CYS A 1 89 ? 11.863 3.915 0.797 1.00 85.50 89 CYS A C 1
ATOM 664 O O . CYS A 1 89 ? 12.267 3.948 1.956 1.00 85.50 89 CYS A O 1
ATOM 666 N N . PHE A 1 90 ? 12.708 3.802 -0.233 1.00 80.88 90 PHE A N 1
ATOM 667 C CA . PHE A 1 90 ? 14.165 3.797 -0.055 1.00 80.88 90 PHE A CA 1
ATOM 668 C C . PHE A 1 90 ? 14.671 5.099 0.573 1.00 80.88 90 PHE A C 1
ATOM 670 O O . PHE A 1 90 ? 15.484 5.040 1.492 1.00 80.88 90 PHE A O 1
ATOM 677 N N . LYS A 1 91 ? 14.157 6.254 0.133 1.00 81.94 91 LYS A N 1
ATOM 678 C CA . LYS A 1 91 ? 14.504 7.569 0.697 1.00 81.94 91 LYS A CA 1
ATOM 679 C C . LYS A 1 91 ? 14.057 7.738 2.139 1.00 81.94 91 LYS A C 1
ATOM 681 O O . LYS A 1 91 ? 14.782 8.329 2.931 1.00 81.94 91 LYS A O 1
ATOM 686 N N . ALA A 1 92 ? 12.859 7.255 2.454 1.00 81.06 92 ALA A N 1
ATOM 687 C CA . ALA A 1 92 ? 12.249 7.433 3.762 1.00 81.06 92 ALA A CA 1
ATOM 688 C C . ALA A 1 92 ? 12.805 6.462 4.816 1.00 81.06 92 ALA A C 1
ATOM 690 O O . ALA A 1 92 ? 12.986 6.860 5.961 1.00 81.06 92 ALA A O 1
ATOM 691 N N . PHE A 1 93 ? 13.081 5.206 4.442 1.00 79.44 93 PHE A N 1
ATOM 692 C CA . PHE A 1 93 ? 13.376 4.127 5.399 1.00 79.44 93 PHE A CA 1
ATOM 693 C C . PHE A 1 93 ? 14.741 3.455 5.208 1.00 79.44 93 PHE A C 1
ATOM 695 O O . PHE A 1 93 ? 15.186 2.697 6.074 1.00 79.44 93 PHE A O 1
ATOM 702 N N . GLY A 1 94 ? 15.405 3.685 4.076 1.00 71.69 94 GLY A N 1
ATOM 703 C CA . GLY A 1 94 ? 16.720 3.129 3.781 1.00 71.69 94 GLY A CA 1
ATOM 704 C C . GLY A 1 94 ? 16.750 1.626 3.435 1.00 71.69 94 GLY A C 1
ATOM 705 O O . GLY A 1 94 ? 15.733 0.923 3.428 1.00 71.69 94 GLY A O 1
ATOM 706 N N . PRO A 1 95 ? 17.955 1.098 3.147 1.00 67.12 95 PRO A N 1
ATOM 707 C CA . PRO A 1 95 ? 18.159 -0.256 2.625 1.00 67.12 95 PRO A CA 1
ATOM 708 C C . PRO A 1 95 ? 18.013 -1.373 3.672 1.00 67.12 95 PRO A C 1
ATOM 710 O O . PRO A 1 95 ? 17.948 -2.540 3.293 1.00 67.12 95 PRO A O 1
ATOM 713 N N . ARG A 1 96 ? 17.974 -1.050 4.976 1.00 66.94 96 ARG A N 1
ATOM 714 C CA . ARG A 1 96 ? 17.720 -2.045 6.037 1.00 66.94 96 ARG A CA 1
ATOM 715 C C . ARG A 1 96 ? 16.255 -2.497 6.060 1.00 66.94 96 ARG A C 1
ATOM 717 O O . ARG A 1 96 ? 15.978 -3.654 6.359 1.00 66.94 96 ARG A O 1
ATOM 724 N N . THR A 1 97 ? 15.340 -1.596 5.712 1.00 72.44 97 THR A N 1
ATOM 725 C CA . THR A 1 97 ? 13.890 -1.827 5.764 1.00 72.44 97 THR A CA 1
ATOM 726 C C . THR A 1 97 ? 13.360 -2.372 4.440 1.00 72.44 97 THR A C 1
ATOM 728 O O . THR A 1 97 ? 12.530 -3.281 4.419 1.00 72.44 97 THR A O 1
ATOM 731 N N . VAL A 1 98 ? 13.861 -1.856 3.316 1.00 77.06 98 VAL A N 1
ATOM 732 C CA . VAL A 1 98 ? 13.412 -2.263 1.980 1.00 77.06 98 VAL A CA 1
ATOM 733 C C . VAL A 1 98 ? 14.221 -3.475 1.491 1.00 77.06 98 VAL A C 1
ATOM 735 O O . VAL A 1 98 ? 15.449 -3.408 1.480 1.00 77.06 98 VAL A O 1
ATOM 738 N N . PRO A 1 99 ? 13.591 -4.585 1.047 1.00 76.94 99 PRO A N 1
ATOM 739 C CA . PRO A 1 99 ? 14.297 -5.787 0.602 1.00 76.94 99 PRO A CA 1
ATOM 740 C C . PRO A 1 99 ? 15.043 -5.556 -0.723 1.00 76.94 99 PRO A C 1
ATOM 742 O O . PRO A 1 99 ? 14.567 -5.898 -1.807 1.00 76.94 99 PRO A O 1
ATOM 745 N N . VAL A 1 100 ? 16.259 -5.012 -0.633 1.00 77.25 100 VAL A N 1
ATOM 746 C CA . VAL A 1 100 ? 17.102 -4.625 -1.779 1.00 77.25 100 VAL A CA 1
ATOM 747 C C . VAL A 1 100 ? 17.342 -5.787 -2.746 1.00 77.25 100 VAL A C 1
ATOM 749 O O . VAL A 1 100 ? 17.387 -5.584 -3.956 1.00 77.25 100 VAL A O 1
ATOM 752 N N . ALA A 1 101 ? 17.452 -7.016 -2.235 1.00 76.62 101 ALA A N 1
ATOM 753 C CA . ALA A 1 101 ? 17.634 -8.212 -3.056 1.00 76.62 101 ALA A CA 1
ATOM 754 C C . ALA A 1 101 ? 16.459 -8.458 -4.022 1.00 76.62 101 ALA A C 1
ATOM 756 O O . ALA A 1 101 ? 16.684 -8.777 -5.189 1.00 76.62 101 ALA A O 1
ATOM 757 N N . ALA A 1 102 ? 15.216 -8.257 -3.566 1.00 80.62 102 ALA A N 1
ATOM 758 C CA . ALA A 1 102 ? 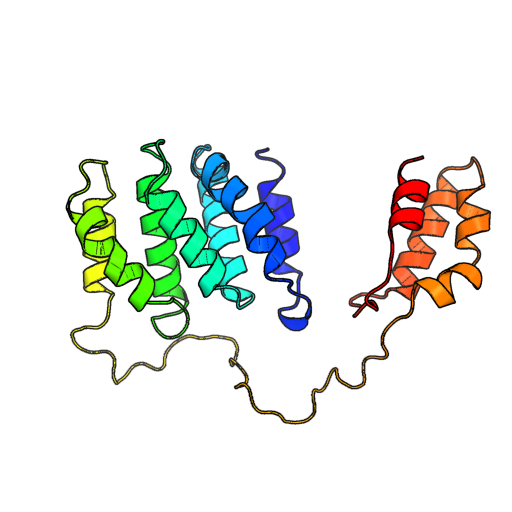14.025 -8.421 -4.400 1.00 80.62 102 ALA A CA 1
ATOM 759 C C . ALA A 1 102 ? 13.978 -7.363 -5.511 1.00 80.62 102 ALA A C 1
ATOM 761 O O . ALA A 1 102 ? 13.706 -7.675 -6.666 1.00 80.62 102 ALA A O 1
ATOM 762 N N . VAL A 1 103 ? 14.337 -6.123 -5.176 1.00 81.94 103 VAL A N 1
ATOM 763 C CA . VAL A 1 103 ? 14.369 -5.003 -6.125 1.00 81.94 103 VAL A CA 1
ATOM 764 C C . VAL A 1 103 ? 15.478 -5.183 -7.169 1.00 81.94 103 VAL A C 1
ATOM 766 O O . VAL A 1 103 ? 15.253 -4.951 -8.355 1.00 81.94 103 VAL A O 1
ATOM 769 N N . LYS A 1 104 ? 16.660 -5.670 -6.765 1.00 81.06 104 LYS A N 1
ATOM 770 C CA . LYS A 1 104 ? 17.784 -5.954 -7.676 1.00 81.06 104 LYS A CA 1
ATOM 771 C C . LYS A 1 104 ? 17.435 -6.992 -8.748 1.00 81.06 104 LYS A C 1
ATOM 773 O O . LYS A 1 104 ? 17.887 -6.855 -9.881 1.00 81.06 104 LYS A O 1
ATOM 778 N N . LYS A 1 105 ? 16.616 -7.998 -8.424 1.00 84.81 105 LYS A N 1
ATOM 779 C CA . LYS A 1 105 ? 16.177 -9.029 -9.384 1.00 84.81 105 LYS A CA 1
ATOM 780 C C . LYS A 1 105 ? 15.356 -8.446 -10.538 1.00 84.81 105 LYS A C 1
ATOM 782 O O . LYS A 1 105 ? 15.477 -8.889 -11.675 1.00 84.81 105 LYS A O 1
ATOM 787 N N . GLU A 1 106 ? 14.548 -7.438 -10.237 1.00 85.38 106 GLU A N 1
ATOM 788 C CA . GLU A 1 106 ? 13.638 -6.784 -11.183 1.00 85.38 106 GLU A CA 1
ATOM 789 C C . GLU A 1 106 ? 14.319 -5.665 -11.983 1.00 85.38 106 GLU A C 1
ATOM 791 O O . GLU A 1 106 ? 13.816 -5.199 -13.005 1.00 85.38 106 GLU A O 1
ATOM 796 N N . PHE A 1 107 ? 15.513 -5.270 -11.551 1.00 83.44 107 PHE A N 1
ATOM 797 C CA . PHE A 1 107 ? 16.208 -4.085 -12.017 1.00 83.44 107 PHE A CA 1
ATOM 798 C C . PHE A 1 107 ? 16.470 -4.071 -13.532 1.00 83.44 107 PHE A C 1
ATOM 800 O O . PHE A 1 107 ? 16.206 -3.073 -14.205 1.00 83.44 107 PHE A O 1
ATOM 807 N N . LYS A 1 108 ? 16.936 -5.199 -14.088 1.00 83.81 108 LYS A N 1
ATOM 808 C CA . LYS A 1 108 ? 17.197 -5.336 -15.530 1.00 83.81 108 LYS A CA 1
ATOM 809 C C . LYS A 1 108 ? 15.939 -5.036 -16.355 1.00 83.81 108 LYS A C 1
ATOM 811 O O . LYS A 1 108 ? 15.983 -4.202 -17.256 1.00 83.81 108 LYS A O 1
ATOM 816 N N . ALA A 1 109 ? 14.813 -5.647 -15.988 1.00 87.06 109 ALA A N 1
ATOM 817 C CA . ALA A 1 109 ? 13.542 -5.461 -16.683 1.00 87.06 109 ALA A CA 1
ATOM 818 C C . ALA A 1 109 ? 13.040 -4.009 -16.591 1.00 87.06 109 ALA A C 1
ATOM 820 O O . ALA A 1 109 ? 12.545 -3.454 -17.573 1.00 87.06 109 ALA A O 1
ATOM 821 N N . LEU A 1 110 ? 13.212 -3.359 -15.435 1.00 85.31 110 LEU A N 1
ATOM 822 C CA . LEU A 1 110 ? 12.820 -1.959 -15.250 1.00 85.31 110 LEU A CA 1
ATOM 823 C C . LEU A 1 110 ? 13.652 -0.994 -16.108 1.00 85.31 110 LEU A C 1
ATOM 825 O O . LEU A 1 110 ? 13.108 -0.034 -16.655 1.00 85.31 110 LEU A O 1
ATOM 829 N N . CYS A 1 111 ? 14.952 -1.249 -16.270 1.00 83.81 111 CYS A N 1
ATOM 830 C CA . CYS A 1 111 ? 15.809 -0.444 -17.142 1.00 83.81 111 CYS A CA 1
ATOM 831 C C . CYS A 1 111 ? 15.525 -0.654 -18.631 1.00 83.81 111 CYS A C 1
ATOM 833 O O . CYS A 1 111 ? 15.653 0.288 -19.414 1.00 83.81 111 CYS A O 1
ATOM 835 N N . GLU A 1 112 ? 15.098 -1.848 -19.028 1.00 86.44 1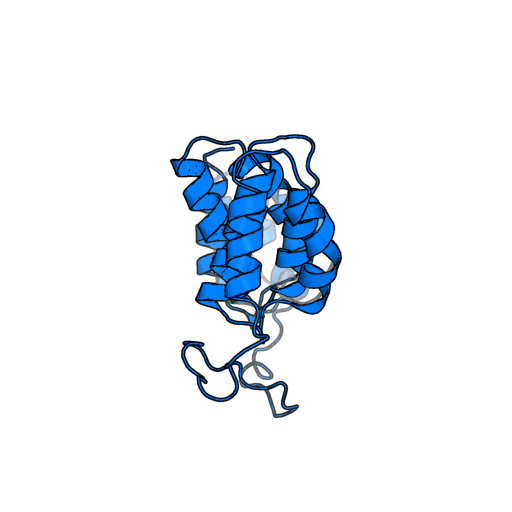12 GLU A N 1
ATOM 836 C CA . GLU A 1 112 ? 14.734 -2.164 -20.413 1.00 86.44 112 GLU A CA 1
ATOM 837 C C . GLU A 1 112 ? 13.332 -1.655 -20.791 1.00 86.44 112 GLU A C 1
ATOM 839 O O . GLU A 1 112 ? 13.023 -1.530 -21.975 1.00 86.44 112 GLU A O 1
ATOM 844 N N . SER A 1 113 ? 12.509 -1.275 -19.807 1.00 86.50 113 SER A N 1
ATOM 845 C CA . SER A 1 113 ? 11.143 -0.797 -20.032 1.00 86.50 113 SER A CA 1
ATOM 846 C C . SER A 1 113 ? 11.072 0.373 -21.020 1.00 86.50 113 SER A C 1
ATOM 848 O O . SER A 1 113 ? 11.864 1.321 -20.969 1.00 86.50 113 SER A O 1
ATOM 850 N N . THR A 1 114 ? 10.087 0.306 -21.915 1.00 86.38 114 THR A N 1
ATOM 851 C CA . THR A 1 114 ? 9.734 1.356 -22.883 1.00 86.38 114 THR A CA 1
ATOM 852 C C . THR A 1 114 ? 8.672 2.314 -22.343 1.00 86.38 114 THR A C 1
ATOM 854 O O . THR A 1 114 ? 8.338 3.301 -22.995 1.00 86.38 114 THR A O 1
ATOM 857 N N . VAL A 1 115 ? 8.137 2.044 -21.147 1.00 86.69 115 VAL A N 1
ATOM 858 C CA . VAL A 1 115 ? 7.106 2.872 -20.519 1.00 86.69 115 VAL A CA 1
ATOM 859 C C . VAL A 1 115 ? 7.738 4.147 -19.960 1.00 86.69 115 VAL A C 1
ATOM 861 O O . VAL A 1 115 ? 8.757 4.116 -19.262 1.00 86.69 115 VAL A O 1
ATOM 864 N N . ASN A 1 116 ? 7.100 5.283 -20.246 1.00 86.88 116 ASN A N 1
ATOM 865 C CA . ASN A 1 116 ? 7.554 6.597 -19.802 1.00 86.88 116 ASN A CA 1
ATOM 866 C C . ASN A 1 116 ? 7.785 6.635 -18.288 1.00 86.88 116 ASN A C 1
ATOM 868 O O . ASN A 1 116 ? 6.996 6.107 -17.506 1.00 86.88 116 ASN A O 1
ATOM 872 N N . ASN A 1 117 ? 8.866 7.301 -17.880 1.00 87.19 117 ASN A N 1
ATOM 873 C CA . ASN A 1 117 ? 9.287 7.484 -16.488 1.00 87.19 117 ASN A CA 1
ATOM 874 C C . ASN A 1 117 ? 9.687 6.212 -15.717 1.00 87.19 117 ASN A C 1
ATOM 876 O O . ASN A 1 117 ? 10.295 6.345 -14.660 1.00 87.19 117 ASN A O 1
ATOM 880 N N . VAL A 1 118 ? 9.481 4.998 -16.247 1.00 88.56 118 VAL A N 1
ATOM 881 C CA . VAL A 1 118 ? 9.925 3.757 -15.582 1.00 88.56 118 VAL A CA 1
ATOM 882 C C . VAL A 1 118 ? 11.447 3.662 -15.562 1.00 88.56 118 VAL A C 1
ATOM 884 O O . VAL A 1 118 ? 12.035 3.585 -14.486 1.00 88.56 118 VAL A O 1
ATOM 887 N N . ARG A 1 119 ? 12.102 3.753 -16.728 1.00 88.50 119 ARG A N 1
ATOM 888 C CA . ARG A 1 119 ? 13.571 3.719 -16.823 1.00 88.50 119 ARG A CA 1
ATOM 889 C C . ARG A 1 119 ? 14.238 4.859 -16.032 1.00 88.50 119 ARG A C 1
ATOM 891 O O . ARG A 1 119 ? 15.131 4.554 -15.248 1.00 88.50 119 ARG A O 1
ATOM 898 N N . PRO A 1 120 ? 13.820 6.138 -16.150 1.00 89.00 120 PRO A N 1
ATOM 899 C CA . PRO A 1 120 ? 14.359 7.212 -15.311 1.00 89.00 120 PRO A CA 1
ATOM 900 C C . PRO A 1 120 ? 14.229 6.946 -13.806 1.00 89.00 120 PRO A C 1
ATOM 902 O O . PRO A 1 120 ? 15.181 7.180 -13.064 1.00 89.00 120 PRO A O 1
ATOM 905 N N . ASN A 1 121 ? 13.081 6.436 -13.345 1.00 87.44 121 ASN A N 1
ATOM 906 C CA . ASN A 1 121 ? 12.877 6.121 -11.930 1.00 87.44 121 ASN A CA 1
ATOM 907 C C . ASN A 1 121 ? 13.725 4.921 -11.487 1.00 87.44 121 ASN A C 1
ATOM 909 O O . ASN A 1 121 ? 14.297 4.955 -10.402 1.00 87.44 121 ASN A O 1
ATOM 913 N N . ALA A 1 122 ? 13.879 3.906 -12.341 1.00 85.62 122 ALA A N 1
ATOM 914 C CA . ALA A 1 122 ? 14.749 2.762 -12.087 1.00 85.62 122 ALA A CA 1
ATOM 915 C C . ALA A 1 122 ? 16.225 3.176 -11.994 1.00 85.62 122 ALA A C 1
ATOM 917 O O . ALA A 1 122 ? 16.923 2.766 -11.075 1.00 85.62 122 ALA A O 1
ATOM 918 N N . VAL A 1 123 ? 16.701 4.050 -12.885 1.00 84.44 123 VAL A N 1
ATOM 919 C CA . VAL A 1 123 ? 18.076 4.578 -12.833 1.00 84.44 123 VAL A CA 1
ATOM 920 C C . VAL A 1 123 ? 18.316 5.370 -11.544 1.00 84.44 123 VAL A C 1
ATOM 922 O O . VAL A 1 123 ? 19.345 5.177 -10.900 1.00 84.44 123 VAL A O 1
ATOM 925 N N . LYS A 1 124 ? 17.358 6.203 -11.112 1.00 85.38 124 LYS A N 1
ATOM 926 C CA . LYS A 1 124 ? 17.435 6.901 -9.813 1.00 85.38 124 LYS A CA 1
ATOM 927 C C . LYS A 1 124 ? 17.506 5.915 -8.647 1.00 85.38 124 LYS A C 1
ATOM 929 O O . LYS A 1 124 ? 18.355 6.058 -7.776 1.00 85.38 124 LYS A O 1
ATOM 934 N N . LEU A 1 125 ? 16.670 4.880 -8.677 1.00 81.00 125 LEU A N 1
ATOM 935 C CA . LEU A 1 125 ? 16.673 3.809 -7.684 1.00 81.00 125 LEU A CA 1
ATOM 936 C C . LEU A 1 125 ? 18.002 3.045 -7.648 1.00 81.00 125 LEU A C 1
ATOM 938 O O . LEU A 1 125 ? 18.442 2.649 -6.574 1.00 81.00 125 LEU A O 1
ATOM 942 N N . MET A 1 126 ? 18.672 2.879 -8.793 1.00 72.19 126 MET A N 1
ATOM 943 C CA . MET A 1 126 ? 20.023 2.315 -8.855 1.00 72.19 126 MET A CA 1
ATOM 944 C C . MET A 1 126 ? 21.047 3.208 -8.168 1.00 72.19 126 MET A C 1
ATOM 946 O O . MET A 1 126 ? 21.859 2.709 -7.400 1.00 72.19 126 MET A O 1
ATOM 950 N N . GLY A 1 127 ? 21.001 4.514 -8.453 1.00 69.50 127 GLY A N 1
ATOM 951 C CA . GLY A 1 127 ? 21.923 5.492 -7.877 1.00 69.50 127 GLY A CA 1
ATOM 952 C C . GLY A 1 127 ? 21.779 5.610 -6.361 1.00 69.50 127 GLY A C 1
ATOM 953 O O . GLY A 1 127 ? 22.756 5.878 -5.670 1.00 69.50 127 GLY A O 1
ATOM 954 N N . GLU A 1 128 ? 20.578 5.356 -5.842 1.00 65.44 128 GLU A N 1
ATOM 955 C CA . GLU A 1 128 ? 20.297 5.314 -4.404 1.00 65.44 128 GLU A CA 1
ATOM 956 C C . GLU A 1 128 ? 20.526 3.921 -3.783 1.00 65.44 128 GLU A C 1
ATOM 958 O O . GLU A 1 128 ? 20.649 3.799 -2.564 1.00 65.44 128 GLU A O 1
ATOM 963 N N . SER A 1 129 ? 20.644 2.862 -4.598 1.00 53.91 129 SER A N 1
ATOM 964 C CA . SER A 1 129 ? 21.026 1.524 -4.138 1.00 53.91 129 SER A CA 1
ATOM 965 C C . SER A 1 129 ? 22.523 1.511 -3.798 1.00 53.91 129 SER A C 1
ATOM 967 O O . SER A 1 129 ? 23.361 1.788 -4.658 1.00 53.91 129 SER A O 1
ATOM 969 N N . PRO A 1 130 ? 22.914 1.180 -2.559 1.00 52.47 130 PRO A N 1
ATOM 970 C CA . PRO A 1 130 ? 24.276 1.366 -2.089 1.00 52.47 130 PRO A CA 1
ATOM 971 C C . PRO A 1 130 ? 25.208 0.339 -2.742 1.00 52.47 130 PRO A C 1
ATOM 973 O O . PRO A 1 130 ? 25.296 -0.806 -2.307 1.00 52.47 130 PRO A O 1
ATOM 976 N N . THR A 1 131 ? 25.912 0.727 -3.803 1.00 47.62 131 THR A N 1
ATOM 977 C CA . THR A 1 131 ? 27.171 0.069 -4.199 1.00 47.62 131 THR A CA 1
ATOM 978 C C . THR A 1 131 ? 28.375 0.976 -3.993 1.00 47.62 131 THR A C 1
ATOM 980 O O . THR A 1 131 ? 29.461 0.452 -3.830 1.00 47.62 131 THR A O 1
ATOM 983 N N . ASN A 1 132 ? 28.215 2.289 -3.808 1.00 49.47 132 ASN A N 1
ATOM 984 C CA . ASN A 1 132 ? 29.316 3.134 -3.351 1.00 49.47 132 ASN A CA 1
ATOM 985 C C . ASN A 1 132 ? 28.826 4.034 -2.209 1.00 49.47 132 ASN A C 1
ATOM 987 O O . ASN A 1 132 ? 27.989 4.900 -2.430 1.00 49.47 132 ASN A O 1
ATOM 991 N N . GLN A 1 133 ? 29.358 3.807 -1.001 1.00 43.62 133 GLN A N 1
ATOM 992 C CA . GLN A 1 133 ? 29.317 4.719 0.155 1.00 43.62 133 GLN A CA 1
ATOM 993 C C . GLN A 1 133 ? 28.039 4.757 1.019 1.00 43.62 133 GLN A C 1
ATOM 995 O O . GLN A 1 133 ? 27.372 5.777 1.108 1.00 43.62 133 GLN A O 1
ATOM 1000 N N . TRP A 1 134 ? 27.756 3.682 1.768 1.00 43.78 134 TRP A N 1
ATOM 1001 C CA . TRP A 1 134 ? 26.770 3.716 2.871 1.00 43.78 134 TRP A CA 1
ATOM 1002 C C . TRP A 1 134 ? 27.203 2.942 4.127 1.00 43.78 134 TRP A C 1
ATOM 1004 O O . TRP A 1 134 ? 26.376 2.393 4.846 1.00 43.78 134 TRP A O 1
ATOM 1014 N N . LEU A 1 135 ? 28.502 2.937 4.441 1.00 41.31 135 LEU A N 1
ATOM 1015 C CA . LEU A 1 135 ? 28.994 2.454 5.743 1.00 41.31 135 LEU A CA 1
ATOM 1016 C C . LEU A 1 135 ? 28.896 3.501 6.872 1.00 41.31 135 LEU A C 1
ATOM 1018 O O . LEU A 1 135 ? 29.362 3.232 7.970 1.00 41.31 135 LEU A O 1
ATOM 1022 N N . LEU A 1 136 ? 28.326 4.691 6.639 1.00 43.00 136 LEU A N 1
ATOM 1023 C CA . LEU A 1 136 ? 28.546 5.832 7.543 1.00 43.00 136 LEU A CA 1
ATOM 1024 C C . LEU A 1 136 ? 27.353 6.763 7.788 1.00 43.00 136 LEU A C 1
ATOM 1026 O O . LEU A 1 136 ? 27.552 7.883 8.252 1.00 43.00 136 LEU A O 1
ATOM 1030 N N . VAL A 1 137 ? 26.111 6.345 7.523 1.00 40.53 137 VAL A N 1
ATOM 1031 C CA . VAL A 1 137 ? 24.965 7.187 7.896 1.00 40.53 137 VAL A CA 1
ATOM 1032 C C . VAL A 1 137 ? 23.825 6.363 8.481 1.00 40.53 137 VAL A C 1
ATOM 1034 O O . VAL A 1 137 ? 22.869 6.004 7.802 1.00 40.53 137 VAL A O 1
ATOM 1037 N N . ASP A 1 138 ? 23.912 6.135 9.789 1.00 38.97 138 ASP A N 1
ATOM 1038 C CA . ASP A 1 138 ? 22.794 5.744 10.651 1.00 38.97 138 ASP A CA 1
ATOM 1039 C C . ASP A 1 138 ? 21.854 6.950 10.882 1.00 38.97 138 ASP A C 1
ATOM 1041 O O . ASP A 1 138 ? 21.615 7.384 12.008 1.00 38.97 138 ASP A O 1
ATOM 1045 N N . ARG A 1 139 ? 21.380 7.594 9.802 1.00 39.94 139 ARG A N 1
ATOM 1046 C CA . ARG A 1 139 ? 20.420 8.704 9.906 1.00 39.94 139 ARG A CA 1
ATOM 1047 C C . ARG A 1 139 ? 19.056 8.301 9.381 1.00 39.94 139 ARG A C 1
ATOM 1049 O O . ARG A 1 139 ? 18.889 8.024 8.201 1.00 39.94 139 ARG A O 1
ATOM 1056 N N . TYR A 1 140 ? 18.105 8.448 10.299 1.00 38.75 140 TYR A N 1
ATOM 1057 C CA . TYR A 1 140 ? 16.662 8.513 10.110 1.00 38.75 140 TYR A CA 1
ATOM 1058 C C . TYR A 1 140 ? 15.919 7.173 10.017 1.00 38.75 140 TYR A C 1
ATOM 1060 O O . TYR A 1 140 ? 15.372 6.787 8.995 1.00 38.75 140 TYR A O 1
ATOM 1068 N N . CYS A 1 141 ? 15.801 6.523 11.174 1.00 40.66 141 CYS A N 1
ATOM 1069 C CA . CYS A 1 141 ? 14.543 5.905 11.577 1.00 40.66 141 CYS A CA 1
ATOM 1070 C C . CYS A 1 141 ? 14.050 6.671 12.818 1.00 40.66 141 CYS A C 1
ATOM 1072 O O . CYS A 1 141 ? 14.585 6.440 13.904 1.00 40.66 141 CYS A O 1
ATOM 1074 N N . PRO A 1 142 ? 13.089 7.612 12.738 1.00 40.25 142 PRO A N 1
ATOM 1075 C CA . PRO A 1 142 ? 12.506 8.213 13.929 1.00 40.25 142 PRO A CA 1
ATOM 1076 C C . PRO A 1 142 ? 11.374 7.314 14.446 1.00 40.25 142 PRO A C 1
ATOM 1078 O O . PRO A 1 142 ? 10.208 7.687 14.519 1.00 40.25 142 PRO A O 1
ATOM 1081 N N . ARG A 1 143 ? 11.740 6.084 14.783 1.00 34.78 143 ARG A N 1
ATOM 1082 C CA . ARG A 1 143 ? 11.236 5.332 15.928 1.00 34.78 143 ARG A CA 1
ATOM 1083 C C . ARG A 1 143 ? 12.189 4.154 16.061 1.00 34.78 143 ARG A C 1
ATOM 1085 O O . ARG A 1 143 ? 12.418 3.485 15.056 1.00 34.78 143 ARG A O 1
ATOM 1092 N N . PRO A 1 144 ? 12.804 3.924 17.231 1.00 30.11 144 PRO A N 1
ATOM 1093 C CA . PRO A 1 144 ? 13.694 2.790 17.378 1.00 30.11 144 PRO A CA 1
ATOM 1094 C C . PRO A 1 144 ? 12.911 1.550 16.957 1.00 30.11 144 PRO A C 1
ATOM 1096 O O . PRO A 1 144 ? 11.882 1.227 17.553 1.00 30.11 144 PRO A O 1
ATOM 1099 N N . ALA A 1 145 ? 13.396 0.870 15.918 1.00 37.75 145 ALA A N 1
ATOM 1100 C CA . ALA A 1 145 ? 13.185 -0.554 15.811 1.00 37.75 145 ALA A CA 1
ATOM 1101 C C . ALA A 1 145 ? 13.816 -1.107 17.087 1.00 37.75 145 ALA A C 1
ATOM 1103 O O . ALA A 1 145 ? 15.028 -1.303 17.140 1.00 37.75 145 ALA A O 1
ATOM 1104 N N . LYS A 1 146 ? 13.023 -1.229 18.162 1.00 31.70 146 LYS A N 1
ATOM 1105 C CA . LYS A 1 146 ? 13.426 -2.071 19.274 1.00 31.70 146 LYS A CA 1
ATOM 1106 C C . LYS A 1 146 ? 13.634 -3.425 18.637 1.00 31.70 146 LYS A C 1
ATOM 1108 O O . LYS A 1 146 ? 12.719 -4.010 18.059 1.00 31.70 146 LYS A O 1
ATOM 1113 N N . GLU A 1 147 ? 14.902 -3.782 18.625 1.00 30.09 147 GLU A N 1
ATOM 1114 C CA . GLU A 1 147 ? 15.444 -5.015 18.124 1.00 30.09 147 GLU A CA 1
ATOM 1115 C C . GLU A 1 147 ? 14.543 -6.164 18.565 1.00 30.09 147 GLU A C 1
ATOM 1117 O O . GLU A 1 147 ? 13.975 -6.146 19.660 1.00 30.09 147 GLU A O 1
ATOM 1122 N N . ALA A 1 148 ? 14.410 -7.163 17.699 1.00 36.38 148 ALA A N 1
ATOM 1123 C CA . ALA A 1 148 ? 13.933 -8.469 18.105 1.00 36.38 148 ALA A CA 1
ATOM 1124 C C . ALA A 1 148 ? 14.888 -9.011 19.186 1.00 36.38 148 ALA A C 1
ATOM 1126 O O . ALA A 1 148 ? 15.863 -9.692 18.885 1.00 36.38 148 ALA A O 1
ATOM 1127 N N . GLN A 1 149 ? 14.637 -8.645 20.438 1.00 28.34 149 GLN A N 1
ATOM 1128 C CA . GLN A 1 149 ? 15.202 -9.249 21.628 1.00 28.34 149 GLN A CA 1
ATOM 1129 C C . GLN A 1 149 ? 14.033 -9.885 22.373 1.00 28.34 149 GLN A C 1
ATOM 1131 O O . GLN A 1 149 ? 13.067 -9.210 22.731 1.00 28.34 149 GLN A O 1
ATOM 1136 N N . GLU A 1 150 ? 14.107 -11.203 22.546 1.00 45.16 150 GLU A N 1
ATOM 1137 C CA . GLU A 1 150 ? 13.275 -11.971 23.469 1.00 45.16 150 GLU A CA 1
ATOM 1138 C C . GLU A 1 150 ? 13.531 -11.418 24.881 1.00 45.16 150 GLU A C 1
ATOM 1140 O O . GLU A 1 150 ? 14.498 -11.770 25.551 1.00 45.16 150 GLU A O 1
ATOM 1145 N N . GLY A 1 151 ? 12.734 -10.437 25.285 1.00 30.33 151 GLY A N 1
ATOM 1146 C CA . GLY A 1 151 ? 12.893 -9.713 26.535 1.00 30.33 151 GLY A CA 1
ATOM 1147 C C . GLY A 1 151 ? 11.559 -9.089 26.897 1.00 30.33 151 GLY A C 1
ATOM 1148 O O . GLY A 1 151 ? 11.119 -8.159 26.225 1.00 30.33 151 GLY A O 1
ATOM 1149 N N . VAL A 1 152 ? 10.924 -9.689 27.908 1.00 39.22 152 VAL A N 1
ATOM 1150 C CA . VAL A 1 152 ? 9.605 -9.418 28.508 1.00 39.22 152 VAL A CA 1
ATOM 1151 C C . VAL A 1 152 ? 8.913 -8.158 27.979 1.00 39.22 152 VAL A C 1
ATOM 1153 O O . VAL A 1 152 ? 9.341 -7.023 28.220 1.00 39.22 152 VAL A O 1
ATOM 1156 N N . ARG A 1 153 ? 7.813 -8.367 27.250 1.00 44.06 153 ARG A N 1
ATOM 1157 C CA . ARG A 1 153 ? 7.074 -7.308 26.559 1.00 44.06 153 ARG A CA 1
ATOM 1158 C C . ARG A 1 153 ? 6.301 -6.456 27.580 1.00 44.06 153 ARG A C 1
ATOM 1160 O O . ARG A 1 153 ? 5.515 -6.987 28.355 1.00 44.06 153 ARG A O 1
ATOM 1167 N N . PRO A 1 154 ? 6.356 -5.117 27.517 1.00 44.81 154 PRO A N 1
ATOM 1168 C CA . PRO A 1 154 ? 5.473 -4.252 28.314 1.00 44.81 154 PRO A CA 1
ATOM 1169 C C . PRO A 1 154 ? 3.964 -4.411 28.016 1.00 44.81 154 PRO A C 1
ATOM 1171 O O . PRO A 1 154 ? 3.139 -3.871 28.743 1.00 44.81 154 PRO A O 1
ATOM 1174 N N . GLY A 1 155 ? 3.600 -5.162 26.966 1.00 48.03 155 GLY A N 1
ATOM 1175 C CA . GLY A 1 155 ? 2.235 -5.595 26.639 1.00 48.03 155 GLY A CA 1
ATOM 1176 C C . GLY A 1 155 ? 1.997 -7.106 26.791 1.00 48.03 155 GLY A C 1
ATOM 1177 O O . GLY A 1 155 ? 1.047 -7.625 26.204 1.00 48.03 155 GLY A O 1
ATOM 1178 N N . GLU A 1 156 ? 2.870 -7.820 27.507 1.00 47.34 156 GLU A N 1
ATOM 1179 C CA . GLU A 1 156 ? 2.649 -9.202 27.979 1.00 47.34 156 GLU A CA 1
ATOM 1180 C C . GLU A 1 156 ? 1.710 -9.252 29.196 1.00 47.34 156 GLU A C 1
ATOM 1182 O O . GLU A 1 156 ? 1.198 -10.311 29.528 1.00 47.34 156 GLU A O 1
ATOM 1187 N N . PHE A 1 157 ? 1.435 -8.095 29.811 1.00 42.88 157 PHE A N 1
ATOM 1188 C CA . PHE A 1 157 ? 0.442 -7.919 30.877 1.00 42.88 157 PHE A CA 1
ATOM 1189 C C . PHE A 1 157 ? -0.873 -7.298 30.385 1.00 42.88 157 PHE A C 1
ATOM 1191 O O . PHE A 1 157 ? -1.744 -6.985 31.191 1.00 42.88 157 PHE A O 1
ATOM 1198 N N . ALA A 1 158 ? -1.024 -7.061 29.076 1.00 46.94 158 ALA A N 1
ATOM 1199 C CA . ALA A 1 158 ? -2.324 -6.683 28.537 1.00 46.94 158 ALA A CA 1
ATOM 1200 C C . ALA A 1 158 ? -3.175 -7.951 28.473 1.00 46.94 158 ALA A C 1
ATOM 1202 O O . ALA A 1 158 ? -3.017 -8.748 27.546 1.00 46.94 158 ALA A O 1
ATOM 1203 N N . ASP A 1 159 ? -4.021 -8.138 29.486 1.00 47.16 159 ASP A N 1
ATOM 1204 C CA . ASP A 1 159 ? -4.945 -9.262 29.585 1.00 47.16 159 ASP A CA 1
ATOM 1205 C C . ASP A 1 159 ? -5.697 -9.432 28.266 1.00 47.16 159 ASP A C 1
ATOM 1207 O O . ASP A 1 159 ? -6.335 -8.495 27.772 1.00 47.16 159 ASP A O 1
ATOM 1211 N N . THR A 1 160 ? -5.616 -10.621 27.671 1.00 46.41 160 THR A N 1
ATOM 1212 C CA . THR A 1 160 ? -6.333 -10.885 26.432 1.00 46.41 160 THR A CA 1
ATOM 1213 C C . THR A 1 160 ? -7.828 -10.737 26.684 1.00 46.41 160 THR A C 1
ATOM 1215 O O . THR A 1 160 ? -8.405 -11.360 27.582 1.00 46.41 160 THR A O 1
ATOM 1218 N N . ILE A 1 161 ? -8.477 -9.863 25.914 1.00 52.38 161 ILE A N 1
ATOM 1219 C CA . ILE A 1 161 ? -9.892 -9.584 26.125 1.00 52.38 161 ILE A CA 1
ATOM 1220 C C . ILE A 1 161 ? -10.687 -10.669 25.405 1.00 52.38 161 ILE A C 1
ATOM 1222 O O . ILE A 1 161 ? -10.921 -10.619 24.195 1.00 52.38 161 ILE A O 1
ATOM 1226 N N . ASN A 1 162 ? -11.129 -11.651 26.191 1.00 61.31 162 ASN A N 1
ATOM 1227 C CA . ASN A 1 162 ? -12.101 -12.658 25.788 1.00 61.31 162 ASN A CA 1
ATOM 1228 C C . ASN A 1 162 ? -13.486 -12.043 25.595 1.00 61.31 162 ASN A C 1
ATOM 1230 O O . ASN A 1 162 ? -14.364 -12.100 26.459 1.00 61.31 162 ASN A O 1
ATOM 1234 N N . LEU A 1 163 ? -13.676 -11.411 24.438 1.00 65.19 163 LEU A N 1
ATOM 1235 C CA . LEU A 1 163 ? -14.931 -10.764 24.084 1.00 65.19 163 LEU A CA 1
ATOM 1236 C C . LEU A 1 163 ? -16.091 -11.774 24.049 1.00 65.19 163 LEU A C 1
ATOM 1238 O O . LEU A 1 163 ? -17.186 -11.446 24.494 1.00 65.19 163 LEU A O 1
ATOM 1242 N N . LEU A 1 164 ? -15.838 -13.010 23.601 1.00 61.41 164 LEU A N 1
ATOM 1243 C CA . LEU A 1 164 ? -16.839 -14.081 23.514 1.00 61.41 164 LEU A CA 1
ATOM 1244 C C . LEU A 1 164 ? -17.369 -14.534 24.888 1.00 61.41 164 LEU A C 1
ATOM 1246 O O . LEU A 1 164 ? -18.550 -14.851 24.987 1.00 61.41 164 LEU A O 1
ATOM 1250 N N . ASP A 1 165 ? -16.559 -14.466 25.950 1.00 63.88 165 ASP A N 1
ATOM 1251 C CA . ASP A 1 165 ? -16.981 -14.804 27.323 1.00 63.88 165 ASP A CA 1
ATOM 1252 C C . ASP A 1 165 ? -17.576 -13.616 28.090 1.00 63.88 165 ASP A C 1
ATOM 1254 O O . ASP A 1 165 ? -18.263 -13.786 29.105 1.00 63.88 165 ASP A O 1
ATOM 1258 N N . ARG A 1 166 ? -17.298 -12.390 27.633 1.00 58.56 166 ARG A N 1
ATOM 1259 C CA . ARG A 1 166 ? -17.801 -11.146 28.238 1.00 58.56 166 ARG A CA 1
ATOM 1260 C C . ARG A 1 166 ? -19.115 -10.682 27.606 1.00 58.56 166 ARG A C 1
ATOM 1262 O O . ARG A 1 166 ? -19.955 -10.138 28.315 1.00 58.56 166 ARG A O 1
ATOM 1269 N N . LEU A 1 167 ? -19.336 -10.960 26.319 1.00 62.53 167 LEU A N 1
ATOM 1270 C CA . LEU A 1 167 ? -20.581 -10.682 25.584 1.00 62.53 167 LEU A CA 1
ATOM 1271 C C . LEU A 1 167 ? -21.855 -11.280 26.218 1.00 62.53 167 LEU A C 1
ATOM 1273 O O . LEU A 1 167 ? -22.872 -10.591 26.225 1.00 62.53 167 LEU A O 1
ATOM 1277 N N . PRO A 1 168 ? -21.857 -12.512 26.767 1.00 60.84 168 PRO A N 1
ATOM 1278 C CA . PRO A 1 168 ? -23.031 -13.082 27.432 1.00 60.84 168 PRO A CA 1
ATOM 1279 C C . PRO A 1 168 ? -23.326 -12.436 28.790 1.00 60.84 168 PRO A C 1
ATOM 1281 O O . PRO A 1 168 ? -24.430 -12.581 29.303 1.00 60.84 168 PRO A O 1
ATOM 1284 N N . LYS A 1 169 ? -22.341 -11.749 29.386 1.00 60.19 169 LYS A N 1
ATOM 1285 C CA . LYS A 1 169 ? -22.449 -11.098 30.701 1.00 60.19 169 LYS A CA 1
ATOM 1286 C C . LYS A 1 169 ? -22.960 -9.660 30.606 1.00 60.19 169 LYS A C 1
ATOM 1288 O O . LYS A 1 169 ? -23.118 -9.009 31.634 1.00 60.19 169 LYS A O 1
ATOM 1293 N N . THR A 1 170 ? -23.192 -9.153 29.397 1.00 66.12 170 THR A N 1
ATOM 1294 C CA . THR A 1 170 ? -23.661 -7.787 29.167 1.00 66.12 170 THR A CA 1
ATOM 1295 C C . THR A 1 170 ? -25.018 -7.759 28.486 1.00 66.12 170 THR A C 1
ATOM 1297 O O . THR A 1 170 ? -25.471 -8.724 27.872 1.00 66.12 170 THR A O 1
ATOM 1300 N N . GLU A 1 171 ? -25.680 -6.608 28.560 1.00 66.31 171 GLU A N 1
ATOM 1301 C CA . GLU A 1 171 ? -27.002 -6.396 27.966 1.00 66.31 171 GLU A CA 1
ATOM 1302 C C . GLU A 1 171 ? -26.973 -6.304 26.428 1.00 66.31 171 GLU A C 1
ATOM 1304 O O . GLU A 1 171 ? -27.979 -5.958 25.816 1.00 66.31 171 GLU A O 1
ATOM 1309 N N . PHE A 1 172 ? -25.845 -6.613 25.773 1.00 66.56 172 PHE A N 1
ATOM 1310 C CA . PHE A 1 172 ? -25.670 -6.475 24.326 1.00 66.56 172 PHE A CA 1
ATOM 1311 C C . PHE A 1 172 ? -26.741 -7.234 23.530 1.00 66.56 172 PHE A C 1
ATOM 1313 O O . PHE A 1 172 ? -27.404 -6.646 22.676 1.00 66.56 172 PHE A O 1
ATOM 1320 N N . LYS A 1 173 ? -26.970 -8.518 23.843 1.00 65.44 173 LYS A N 1
ATOM 1321 C CA . LYS A 1 173 ? -27.992 -9.330 23.155 1.00 65.44 173 LYS A CA 1
ATOM 1322 C C . LYS A 1 173 ? -29.412 -8.821 23.420 1.00 65.44 173 LYS A C 1
ATOM 1324 O O . LYS A 1 173 ? -30.232 -8.813 22.507 1.00 65.44 173 LYS A O 1
ATOM 1329 N N . ALA A 1 174 ? -29.686 -8.354 24.638 1.00 71.50 174 ALA A N 1
ATOM 1330 C CA . ALA A 1 174 ? -30.987 -7.801 25.005 1.00 71.50 174 ALA A CA 1
ATOM 1331 C C . ALA A 1 174 ? -31.266 -6.472 24.284 1.00 71.50 174 ALA A C 1
ATOM 1333 O O . ALA A 1 174 ? -32.348 -6.294 23.732 1.00 71.50 174 ALA 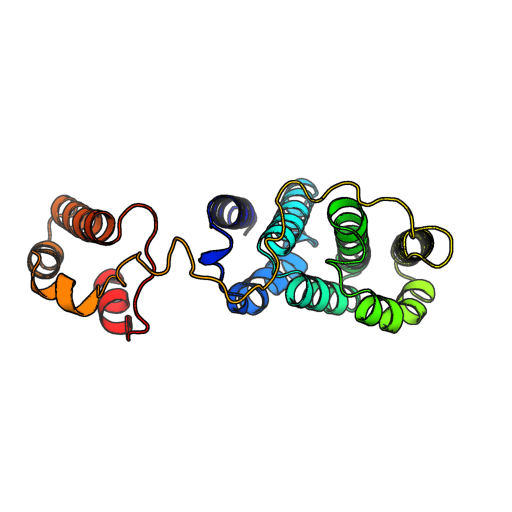A O 1
ATOM 1334 N N . LYS A 1 175 ? -30.280 -5.569 24.212 1.00 68.00 175 LYS A N 1
ATOM 1335 C CA . LYS A 1 175 ? -30.419 -4.264 23.549 1.00 68.00 175 LYS A CA 1
ATOM 1336 C C . LYS A 1 175 ? -30.417 -4.356 22.023 1.00 68.00 175 LYS A C 1
ATOM 1338 O O . LYS A 1 175 ? -31.142 -3.606 21.377 1.00 68.00 175 LYS A O 1
ATOM 1343 N N . MET A 1 176 ? -29.687 -5.310 21.439 1.00 62.22 176 MET A N 1
ATOM 1344 C CA . MET A 1 176 ? -29.741 -5.592 19.995 1.00 62.22 176 MET A CA 1
ATOM 1345 C C . MET A 1 176 ? -31.084 -6.185 19.545 1.00 62.22 176 MET A C 1
ATOM 1347 O O . MET A 1 176 ? -31.477 -5.980 18.396 1.00 62.22 176 MET A O 1
ATOM 1351 N N . ALA A 1 177 ? -31.802 -6.876 20.438 1.00 68.94 177 ALA A N 1
ATOM 1352 C CA . ALA A 1 177 ? -33.139 -7.407 20.171 1.00 68.94 177 ALA A CA 1
ATOM 1353 C C . ALA A 1 177 ? -34.251 -6.334 20.218 1.00 68.94 177 ALA A C 1
ATOM 1355 O O . ALA A 1 177 ? -35.378 -6.602 19.797 1.00 68.94 177 ALA A O 1
ATOM 1356 N N . LEU A 1 178 ? -33.960 -5.118 20.701 1.00 69.75 178 LEU A N 1
ATOM 1357 C CA . LEU A 1 178 ? -34.921 -4.013 20.750 1.00 69.75 178 LEU A CA 1
ATOM 1358 C C . LEU A 1 178 ? -35.011 -3.291 19.392 1.00 69.75 178 LEU A C 1
ATOM 1360 O O . LEU A 1 178 ? -34.014 -3.038 18.715 1.00 69.75 178 LEU A O 1
ATOM 1364 N N . SER A 1 179 ? -36.227 -2.900 18.993 1.00 67.00 179 SER A N 1
ATOM 1365 C CA . SER A 1 179 ? -36.486 -2.247 17.695 1.00 67.00 179 SER A CA 1
ATOM 1366 C C . SER A 1 179 ? -36.069 -0.771 17.636 1.00 67.00 179 SER A C 1
ATOM 1368 O O . SER A 1 179 ? -36.040 -0.167 16.563 1.00 67.00 179 SER A O 1
ATOM 1370 N N . LYS A 1 180 ? -35.740 -0.167 18.782 1.00 69.88 180 LYS A N 1
ATOM 1371 C CA . LYS A 1 180 ? -35.430 1.258 18.910 1.00 69.88 180 LYS A CA 1
ATOM 1372 C C . LYS A 1 180 ? -33.940 1.507 18.637 1.00 69.88 180 LYS A C 1
ATOM 1374 O O . LYS A 1 180 ? -33.092 1.113 19.426 1.00 69.88 180 LYS A O 1
ATOM 1379 N N . TRP A 1 181 ? -33.618 2.216 17.551 1.00 72.81 181 TRP A N 1
ATOM 1380 C CA . TRP A 1 181 ? -32.241 2.508 17.094 1.00 72.81 181 TRP A CA 1
ATOM 1381 C C . TRP A 1 181 ? -31.284 3.016 18.190 1.00 72.81 181 TRP A C 1
ATOM 1383 O O . TRP A 1 181 ? -30.137 2.584 18.244 1.00 72.81 181 TRP A O 1
ATOM 1393 N N . SER A 1 182 ? -31.752 3.891 19.089 1.00 74.94 182 SER A N 1
ATOM 1394 C CA . SER A 1 182 ? -30.925 4.416 20.190 1.00 74.94 182 SER A CA 1
ATOM 1395 C C . SER A 1 182 ? -30.387 3.308 21.105 1.00 74.94 182 SER A C 1
ATOM 1397 O O . SER A 1 182 ? -29.244 3.380 21.540 1.00 74.94 182 SER A O 1
ATOM 1399 N N . GLU A 1 183 ? -31.174 2.252 21.327 1.00 75.62 183 GLU A N 1
ATOM 1400 C CA . GLU A 1 183 ? -30.784 1.096 22.144 1.00 75.62 183 GLU A CA 1
ATOM 1401 C C . GLU A 1 183 ? -29.726 0.246 21.430 1.00 75.62 183 GLU A C 1
ATOM 1403 O O . GLU A 1 183 ? -28.783 -0.229 22.059 1.00 75.62 183 GLU A O 1
ATOM 1408 N N . LYS A 1 184 ? -29.825 0.114 20.098 1.00 72.12 184 LYS A N 1
ATOM 1409 C CA . LYS A 1 184 ? -28.804 -0.555 19.273 1.00 72.12 184 LYS A CA 1
ATOM 1410 C C . LYS A 1 184 ? -27.472 0.202 19.297 1.00 72.12 184 LYS A C 1
ATOM 1412 O O . LYS A 1 184 ? -26.411 -0.413 19.369 1.00 72.12 184 LYS A O 1
ATOM 1417 N N . VAL A 1 185 ? -27.511 1.537 19.282 1.00 75.38 185 VAL A N 1
ATOM 1418 C CA . VAL A 1 185 ? -26.308 2.375 19.418 1.00 75.38 185 VAL A CA 1
ATOM 1419 C C . VAL A 1 185 ? -25.688 2.224 20.808 1.00 75.38 185 VAL A C 1
ATOM 1421 O O . VAL A 1 185 ? -24.470 2.101 20.917 1.00 75.38 185 VAL A O 1
ATOM 1424 N N . ASP A 1 186 ? -26.496 2.173 21.867 1.00 72.69 186 ASP A N 1
ATOM 1425 C CA . ASP A 1 186 ? -25.983 1.941 23.220 1.00 72.69 186 ASP A CA 1
ATOM 1426 C C . ASP A 1 186 ? -25.442 0.513 23.403 1.00 72.69 186 ASP A C 1
ATOM 1428 O O . ASP A 1 186 ? -24.432 0.332 24.080 1.00 72.69 186 ASP A O 1
ATOM 1432 N N . ALA A 1 187 ? -26.011 -0.489 22.724 1.00 74.06 187 ALA A N 1
ATOM 1433 C CA . ALA A 1 187 ? -25.442 -1.838 22.657 1.00 74.06 187 ALA A CA 1
ATOM 1434 C C . ALA A 1 187 ? -24.034 -1.840 22.030 1.00 74.06 187 ALA A C 1
ATOM 1436 O O . ALA A 1 187 ? -23.121 -2.492 22.536 1.00 74.06 187 ALA A O 1
ATOM 1437 N N . LEU A 1 188 ? -23.833 -1.073 20.954 1.00 72.75 188 LEU A N 1
ATOM 1438 C CA . LEU A 1 188 ? -22.532 -0.933 20.294 1.00 72.75 188 LEU A CA 1
ATOM 1439 C C . LEU A 1 188 ? -21.509 -0.182 21.157 1.00 72.75 188 LEU A C 1
ATOM 1441 O O . LEU A 1 188 ? -20.332 -0.540 21.151 1.00 72.75 188 LEU A O 1
ATOM 1445 N N . LYS A 1 189 ? -21.945 0.815 21.938 1.00 79.06 189 LYS A N 1
ATOM 1446 C CA . LYS A 1 189 ? -21.073 1.505 22.904 1.00 79.06 189 LYS A CA 1
ATOM 1447 C C . LYS A 1 189 ? -20.590 0.572 24.011 1.00 79.06 189 LYS A C 1
ATOM 1449 O O . LYS A 1 189 ? -19.438 0.682 24.404 1.00 79.06 189 LYS A O 1
ATOM 1454 N N . ILE A 1 190 ? -21.426 -0.365 24.468 1.00 74.75 190 ILE A N 1
ATOM 1455 C CA . ILE A 1 190 ? -21.024 -1.383 25.454 1.00 74.75 190 ILE A CA 1
ATOM 1456 C C . ILE A 1 190 ? -19.896 -2.258 24.897 1.00 74.75 190 ILE A C 1
ATOM 1458 O O . ILE A 1 190 ? -18.931 -2.529 25.603 1.00 74.75 190 ILE A O 1
ATOM 1462 N N . ILE A 1 191 ? -19.976 -2.668 23.625 1.00 70.81 191 ILE A N 1
ATOM 1463 C CA . ILE A 1 191 ? -18.869 -3.393 22.984 1.00 70.81 191 ILE A CA 1
ATOM 1464 C C . ILE A 1 191 ? -17.614 -2.525 22.977 1.00 70.81 191 ILE A C 1
ATOM 1466 O O . ILE A 1 191 ? -16.558 -3.005 23.371 1.00 70.81 191 ILE A O 1
ATOM 1470 N N . LEU A 1 192 ? -17.733 -1.263 22.563 1.00 69.38 192 LEU A N 1
ATOM 1471 C CA . LEU A 1 192 ? -16.605 -0.338 22.480 1.00 69.38 192 LEU A CA 1
ATOM 1472 C C . LEU A 1 192 ? -15.927 -0.111 23.843 1.00 69.38 192 LEU A C 1
ATOM 1474 O O . LEU A 1 192 ? -14.706 -0.046 23.907 1.00 69.38 192 LEU A O 1
ATOM 1478 N N . ASP A 1 193 ? -16.705 -0.045 24.923 1.00 73.62 193 ASP A N 1
ATOM 1479 C CA . ASP A 1 193 ? -16.215 0.142 26.293 1.00 73.62 193 ASP A CA 1
ATOM 1480 C C . ASP A 1 193 ? -15.478 -1.102 26.825 1.00 73.62 193 ASP A C 1
ATOM 1482 O O . ASP A 1 193 ? -14.402 -0.992 27.407 1.00 73.62 193 ASP A O 1
ATOM 1486 N N . ILE A 1 194 ? -15.990 -2.306 26.530 1.00 66.50 194 ILE A N 1
ATOM 1487 C CA . ILE A 1 194 ? -15.337 -3.584 26.886 1.00 66.50 194 ILE A CA 1
ATOM 1488 C C . ILE A 1 194 ? -14.031 -3.784 26.109 1.00 66.50 194 ILE A C 1
ATOM 1490 O O . ILE A 1 194 ? -13.063 -4.337 26.627 1.00 66.50 194 ILE A O 1
ATOM 1494 N N . VAL A 1 195 ? -14.042 -3.389 24.840 1.00 61.19 195 VAL A N 1
ATOM 1495 C CA . VAL A 1 195 ? -12.926 -3.473 23.890 1.00 61.19 195 VAL A CA 1
ATOM 1496 C C . VAL A 1 195 ? -11.879 -2.394 24.224 1.00 61.19 195 VAL A C 1
ATOM 1498 O O . VAL A 1 195 ? -10.685 -2.613 24.030 1.00 61.19 195 VAL A O 1
ATOM 1501 N N . GLY A 1 196 ? -12.288 -1.274 24.829 1.00 59.41 196 GLY A N 1
ATOM 1502 C CA . GLY A 1 196 ? -11.412 -0.160 25.181 1.00 59.41 196 GLY A CA 1
ATOM 1503 C C . GLY A 1 196 ? -10.787 0.508 23.951 1.00 59.41 196 GLY A C 1
ATOM 1504 O O . GLY A 1 196 ? -11.089 0.176 22.804 1.00 59.41 196 GLY A O 1
ATOM 1505 N N . SER A 1 197 ? -9.879 1.462 24.176 1.00 54.94 197 SER A N 1
ATOM 1506 C CA . SER A 1 197 ? -9.243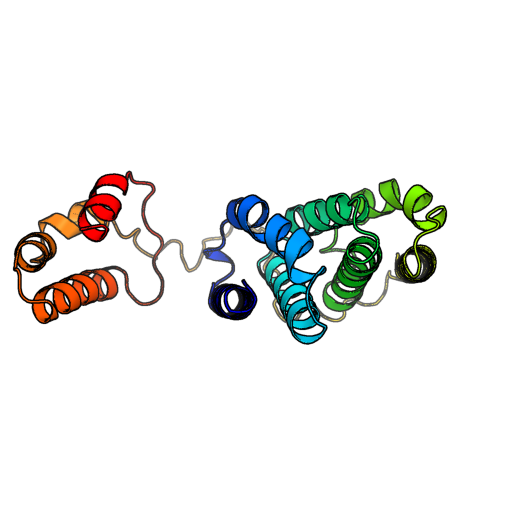 2.209 23.079 1.00 54.94 197 SER A CA 1
ATOM 1507 C C . SER A 1 197 ? -8.326 1.348 22.197 1.00 54.94 197 SER A C 1
ATOM 1509 O O . SER A 1 197 ? -8.052 1.745 21.068 1.00 54.94 197 SER A O 1
ATOM 1511 N N . VAL A 1 198 ? -7.824 0.205 22.699 1.00 51.84 198 VAL A N 1
ATOM 1512 C CA . VAL A 1 198 ? -6.802 -0.630 22.034 1.00 51.84 198 VAL A CA 1
ATOM 1513 C C . VAL A 1 198 ? -6.815 -2.077 22.589 1.00 51.84 198 VAL A C 1
ATOM 1515 O O . VAL A 1 198 ? -6.137 -2.335 23.583 1.00 51.84 198 VAL A O 1
ATOM 1518 N N . PRO A 1 199 ? -7.508 -3.060 21.980 1.00 53.25 199 PRO A N 1
ATOM 1519 C CA . PRO A 1 199 ? -7.479 -4.438 22.480 1.00 53.25 199 PRO A CA 1
ATOM 1520 C C . PRO A 1 199 ? -6.650 -5.395 21.627 1.00 53.25 199 PRO A C 1
ATOM 1522 O O . PRO A 1 199 ? -6.689 -5.375 20.395 1.00 53.25 199 PRO A O 1
ATOM 1525 N N . LYS A 1 200 ? -5.973 -6.321 22.311 1.00 49.25 200 LYS A N 1
ATOM 1526 C CA . LYS A 1 200 ? -5.657 -7.650 21.778 1.00 49.25 200 LYS A CA 1
ATOM 1527 C C . LYS A 1 200 ? -6.883 -8.539 22.012 1.00 49.25 200 LYS A C 1
ATOM 1529 O O . LYS A 1 200 ? -7.210 -8.855 23.155 1.00 49.25 200 LYS A O 1
ATOM 1534 N N . LEU A 1 201 ? -7.585 -8.887 20.936 1.00 59.72 201 LEU A N 1
ATOM 1535 C CA . LEU A 1 201 ? -8.702 -9.834 20.967 1.00 59.72 201 LEU A CA 1
ATOM 1536 C C . LEU A 1 201 ? -8.163 -11.266 20.875 1.00 59.72 201 LEU A C 1
ATOM 1538 O O . LEU A 1 201 ? -7.196 -11.513 20.151 1.00 59.72 201 LEU A O 1
ATOM 1542 N N . GLU A 1 202 ? -8.784 -12.206 21.587 1.00 54.97 202 GLU A N 1
ATOM 1543 C CA . GLU A 1 202 ? -8.459 -13.626 21.418 1.00 54.97 202 GLU A CA 1
ATOM 1544 C C . GLU A 1 202 ? -8.807 -14.132 20.014 1.00 54.97 202 GLU A C 1
ATOM 1546 O O . GLU A 1 202 ? -9.667 -13.597 19.318 1.00 54.97 202 GLU A O 1
ATOM 1551 N N . THR A 1 203 ? -8.119 -15.182 19.564 1.00 48.91 203 THR A N 1
ATOM 1552 C CA . THR A 1 203 ? -8.438 -15.816 18.279 1.00 48.91 203 THR A CA 1
ATOM 1553 C C . THR A 1 203 ? -9.714 -16.645 18.449 1.00 48.91 203 THR A C 1
ATOM 1555 O O . THR A 1 203 ? -9.647 -17.795 18.868 1.00 48.91 203 THR A O 1
ATOM 1558 N N . GLY A 1 204 ? -10.877 -16.055 18.160 1.00 63.28 204 GLY A N 1
ATOM 1559 C CA . GLY A 1 204 ? -12.192 -16.701 18.256 1.00 63.28 204 GLY A CA 1
ATOM 1560 C C . GLY A 1 204 ? -13.027 -16.588 16.975 1.00 63.28 204 GLY A C 1
ATOM 1561 O O . GLY A 1 204 ? -12.708 -15.807 16.076 1.00 63.28 204 GLY A O 1
ATOM 1562 N N . ASP A 1 205 ? -14.104 -17.374 16.876 1.00 63.31 205 ASP A N 1
ATOM 1563 C CA . ASP A 1 205 ? -15.042 -17.301 15.749 1.00 63.31 205 ASP A CA 1
ATOM 1564 C C . ASP A 1 205 ? -16.079 -16.191 15.981 1.00 63.31 205 ASP A C 1
ATOM 1566 O O . ASP A 1 205 ? -16.993 -16.307 16.797 1.00 63.31 205 ASP A O 1
ATOM 1570 N N . TYR A 1 206 ? -15.912 -15.079 15.266 1.00 71.31 206 TYR A N 1
ATOM 1571 C CA . TYR A 1 206 ? -16.741 -13.877 15.393 1.00 71.31 206 TYR A CA 1
ATOM 1572 C C . TYR A 1 206 ? -17.895 -13.814 14.380 1.00 71.31 206 TYR A C 1
ATOM 1574 O O . TYR A 1 206 ? -18.586 -12.794 14.300 1.00 71.31 206 TYR A O 1
ATOM 1582 N N . ASN A 1 207 ? -18.118 -14.866 13.584 1.00 72.25 207 ASN A N 1
ATOM 1583 C CA . ASN A 1 207 ? -19.120 -14.847 12.513 1.00 72.25 207 ASN A CA 1
ATOM 1584 C C . ASN A 1 207 ? -20.546 -14.561 13.011 1.00 72.25 207 ASN A C 1
ATOM 1586 O O . ASN A 1 207 ? -21.263 -13.799 12.364 1.00 72.25 207 ASN A O 1
ATOM 1590 N N . ASP A 1 208 ? -20.940 -15.109 14.161 1.00 70.56 208 ASP A N 1
ATOM 1591 C CA . ASP A 1 208 ? -22.273 -14.914 14.758 1.00 70.56 208 ASP A CA 1
ATOM 1592 C C . ASP A 1 208 ? -22.544 -13.437 15.106 1.00 70.56 208 ASP A C 1
ATOM 1594 O O . ASP A 1 208 ? -23.599 -12.871 14.801 1.00 70.56 208 ASP A O 1
ATOM 1598 N N . LEU A 1 209 ? -21.526 -12.758 15.641 1.00 69.38 209 LEU A N 1
ATOM 1599 C CA . LEU A 1 209 ? -21.595 -11.337 15.971 1.00 69.38 209 LEU A CA 1
ATOM 1600 C C . LEU A 1 209 ? -21.701 -10.475 14.707 1.00 69.38 209 LEU A C 1
ATOM 1602 O O . LEU A 1 209 ? -22.499 -9.541 14.650 1.00 69.38 209 LEU A O 1
ATOM 1606 N N . VAL A 1 210 ? -20.948 -10.825 13.660 1.00 67.94 210 VAL A N 1
ATOM 1607 C CA . VAL A 1 210 ? -21.018 -10.147 12.356 1.00 67.94 210 VAL A CA 1
ATOM 1608 C C . VAL A 1 210 ? -22.380 -10.348 11.688 1.00 67.94 210 VAL A C 1
ATOM 1610 O O . VAL A 1 210 ? -22.873 -9.427 11.039 1.00 67.94 210 VAL A O 1
ATOM 1613 N N . GLN A 1 211 ? -23.000 -11.522 11.826 1.00 71.62 211 GLN A N 1
ATOM 1614 C CA . GLN A 1 211 ? -24.346 -11.762 11.301 1.00 71.62 211 GLN A CA 1
ATOM 1615 C C . GLN A 1 211 ? -25.402 -10.953 12.058 1.00 71.62 211 GLN A C 1
ATOM 1617 O O . GLN A 1 211 ? -26.228 -10.308 11.420 1.00 71.62 211 GLN A O 1
ATOM 1622 N N . THR A 1 212 ? -25.310 -10.892 13.387 1.00 69.69 212 THR A N 1
ATOM 1623 C CA . THR A 1 212 ? -26.230 -10.108 14.228 1.00 69.69 212 THR A CA 1
ATOM 1624 C C . THR A 1 212 ? -26.205 -8.609 13.886 1.00 69.69 212 THR A C 1
ATOM 1626 O O . THR A 1 212 ? -27.238 -7.943 13.923 1.00 69.69 212 THR A O 1
ATOM 1629 N N . LEU A 1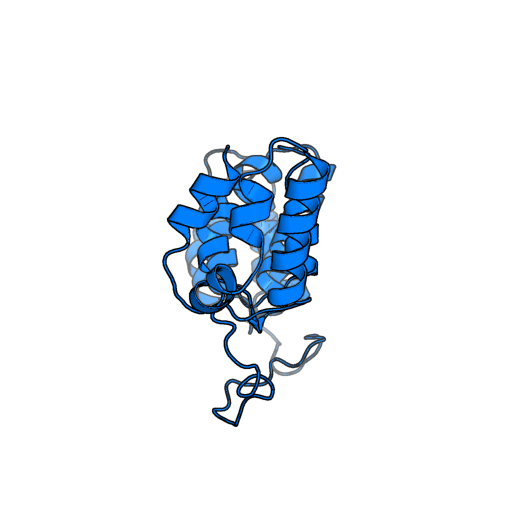 213 ? -25.041 -8.071 13.499 1.00 63.06 213 LEU A N 1
ATOM 1630 C CA . LEU A 1 213 ? -24.870 -6.665 13.102 1.00 63.06 213 LEU A CA 1
ATOM 1631 C C . LEU A 1 213 ? -25.316 -6.341 11.666 1.00 63.06 213 LEU A C 1
ATOM 1633 O O . LEU A 1 213 ? -25.403 -5.167 11.314 1.00 63.06 213 LEU A O 1
ATOM 1637 N N . LYS A 1 214 ? -25.562 -7.349 10.819 1.00 61.25 214 LYS A N 1
ATOM 1638 C CA . LYS A 1 214 ? -26.022 -7.150 9.430 1.00 61.25 214 LYS A CA 1
ATOM 1639 C C . LYS A 1 214 ? -27.542 -6.978 9.306 1.00 61.25 214 LYS A C 1
ATOM 1641 O O . LYS A 1 214 ? -28.009 -6.707 8.200 1.00 61.25 214 LYS A O 1
ATOM 1646 N N . THR A 1 215 ? -28.274 -7.149 10.406 1.00 48.47 215 THR A N 1
ATOM 1647 C CA . THR A 1 215 ? -29.738 -7.024 10.519 1.00 48.47 215 THR A CA 1
ATOM 1648 C C . THR A 1 215 ? -30.184 -5.617 10.896 1.00 48.47 215 THR A C 1
ATOM 1650 O O . THR A 1 215 ? -31.077 -5.090 10.201 1.00 48.47 215 THR A O 1
#

Sequence (215 aa):
MECGLPAVLTCAVQVHPEQWNNAIVGRVLPRVVDKGFSGRPGAVNLAEEVVLEFVHLCSAKDTIAVLLEGSRNKRPKVLPLCVSSILACFKAFGPRTVPVAAVKKEFKALCESTVNNVRPNAVKLMGESPTNQWLLVDRYCPRPAKEAQEGVRPGEFADTINLLDRLPKTEFKAKMALSKWSEKVDALKIILDIVGSVPKLETGDYNDLVQTLKT

Secondary structure (DSSP, 8-state):
-TTHHHHHHHHHHHS-GGG--THHHHHHHHHIIIIITTS-HHHHHHHHHHHHHHHHTT-HHHHHHHHHHHTT-S-TTHHHHHHHHHHHHHHHH-TTTTTHHHHHHHHHHHHH--STTHHHHHHHHHHHSSSSS-SS-----SS----------TTSSS--B-HHHHGGGSTHHHHHTSS-HHHHHHHHHHHHHHH-SS--B-S---HHHHHHTT-

pLDDT: mean 72.53, std 17.11, range [28.34, 94.31]

Radius of gyration: 21.81 Å; chains: 1; bounding box: 66×31×54 Å

Foldseek 3Di:
DLVVLVVLLVVLVLDDLVPDDLVVCVVPLLCLLVPQLVDDPVSLVSSLSSLLSCLVSLNQASSLVSLLVQLVDPDLSSNLSSLVSLVVNCVQPNCVSHPVVVLVVCLVVQCVDPRPNSNVSSVSVVVSRDPDDDPDDPDDDVPDPPDPDPDDDPCVPQPAQALVVCVVVDCLVVLLPDPDVVSNVVSVVVSDVSCDPHHNHDPDDCVVVVVSVVD

InterPro domains:
  IPR011989 Armadillo-like helical [G3DSA:1.25.10.10] (1-129)
  IPR011989 Armadillo-like helical [G3DSA:1.25.10.10] (155-215)
  IPR045110 XMAP215 [PTHR12609] (23-128)
  IPR048491 XMAP215/Dis1/CLASP, TOG domain [PF21041] (4-127)